Protein AF-A0A7S1S0Q1-F1 (afdb_monomer)

Radius of gyration: 27.81 Å; Cα contacts (8 Å, |Δi|>4): 129; chains: 1; bounding box: 89×29×77 Å

Foldseek 3Di:
DDDDDDDDPPPDDPPPDVVVVVVVVVVVVVVVVVVVVVVVVVVVVVVVVLVVCVVPVLVLLVLLLVLLVLLLVVLVVQCVVVVVVPDDVVSVVVSVVSNVLSVVSNLLSPDPVVCVVVVVVSVVCCVVCVLSVDLLSVLVSLLVSLVSLLVDADPDPVSNVVSPVSSVSSNVSSVVSVVSVVVCVVVVVPPPPPDD

pLDDT: mean 85.02, std 13.45, range [43.97, 97.56]

Nearest PDB structures (foldseek):
  3zx6-assembly1_A  TM=2.939E-01  e=2.271E+00  Archaeoglobus fulgidus DSM 4304
  5c22-assembly4_D  TM=2.415E-01  e=7.709E+00  Escherichia coli

Sequence (196 aa):
MANLQPQPQVMGSAGRDPVADMQRQMAGHVAQQGAQEAQARARYGIREVKLYIQENPVSLKVMCFITGLVLMVFSILGVFNIFNAAFRPKEYMTNVYNLVFGMIICICDGKESWSKSCCDVQAKLFTYAYALATQTGRALFYFYVGSMTLLVLPDNFLWDVIYACIGGVLCLLALCMLFLQWCAPRCGCQGQQVYR

Solvent-accessible surface area (backbone atoms only — not comparable to full-atom values): 10883 Å² total; per-residue (Å²): 140,83,85,83,77,82,77,84,79,76,81,75,72,90,66,81,57,68,65,62,58,52,52,52,54,51,52,52,52,52,53,51,52,52,51,52,52,50,51,54,52,49,54,51,52,53,50,51,54,49,49,57,43,69,76,33,63,62,57,55,34,50,51,49,22,50,51,14,48,51,43,25,53,53,19,52,51,50,54,58,50,42,79,76,48,77,90,53,69,69,60,51,53,50,27,52,52,44,29,53,52,15,49,50,39,31,54,74,40,46,58,71,77,54,33,71,73,52,79,44,49,50,58,53,48,33,69,80,37,52,53,58,65,36,72,64,37,39,23,53,48,35,31,49,53,9,52,50,37,55,68,64,62,56,95,47,68,72,56,25,54,52,38,41,51,54,12,48,50,35,30,50,53,15,50,51,50,49,49,54,62,65,47,34,72,79,66,72,66,70,86,74,80,88,82,125

Organism: Alexandrium catenella (NCBI:txid2925)

Mean predicted aligned error: 9.43 Å

Structure (mmCIF, N/CA/C/O backbone):
data_AF-A0A7S1S0Q1-F1
#
_entry.id   AF-A0A7S1S0Q1-F1
#
loop_
_atom_site.group_PDB
_atom_site.id
_atom_site.type_symbol
_atom_site.label_atom_id
_atom_site.label_alt_id
_atom_site.label_comp_id
_atom_site.label_asym_id
_atom_site.label_entity_id
_atom_site.label_seq_id
_atom_site.pdbx_PDB_ins_code
_atom_site.Cartn_x
_atom_site.Cartn_y
_atom_site.Cartn_z
_atom_site.occupancy
_atom_site.B_iso_or_equiv
_atom_site.auth_seq_id
_atom_site.auth_comp_id
_atom_site.auth_asym_id
_atom_site.auth_atom_id
_atom_site.pdbx_PDB_model_num
ATOM 1 N N . MET A 1 1 ? 62.873 13.470 45.930 1.00 46.09 1 MET A N 1
ATOM 2 C CA . MET A 1 1 ? 62.080 14.096 47.010 1.00 46.09 1 MET A CA 1
ATOM 3 C C . MET A 1 1 ? 60.666 14.277 46.481 1.00 46.09 1 MET A C 1
ATOM 5 O O . MET A 1 1 ? 60.406 15.229 45.763 1.00 46.09 1 MET A O 1
ATOM 9 N N . ALA A 1 2 ? 59.816 13.272 46.701 1.00 45.88 2 ALA A N 1
ATOM 10 C CA . ALA A 1 2 ? 58.450 13.206 46.188 1.00 45.88 2 ALA A CA 1
ATOM 11 C C . ALA A 1 2 ? 57.484 13.645 47.295 1.00 45.88 2 ALA A C 1
ATOM 13 O O . ALA A 1 2 ? 57.512 13.088 48.390 1.00 45.88 2 ALA A O 1
ATOM 14 N N . ASN A 1 3 ? 56.680 14.668 47.013 1.00 53.50 3 ASN A N 1
ATOM 15 C CA . ASN A 1 3 ? 55.697 15.227 47.932 1.00 53.50 3 ASN A CA 1
ATOM 16 C C . ASN A 1 3 ? 54.352 14.527 47.672 1.00 53.50 3 ASN A C 1
ATOM 18 O O . ASN A 1 3 ? 53.631 14.873 46.738 1.00 53.50 3 ASN A O 1
ATOM 22 N N . LEU A 1 4 ? 54.074 13.466 48.433 1.00 54.59 4 LEU A N 1
ATOM 23 C CA . LEU A 1 4 ? 52.806 12.734 48.415 1.00 54.59 4 LEU A CA 1
ATOM 24 C C . LEU A 1 4 ? 51.754 13.557 49.168 1.00 54.59 4 LEU A C 1
ATOM 26 O O . LEU A 1 4 ? 51.687 13.515 50.395 1.00 54.59 4 LEU A O 1
ATOM 30 N N . GLN A 1 5 ? 50.939 14.317 48.435 1.00 64.0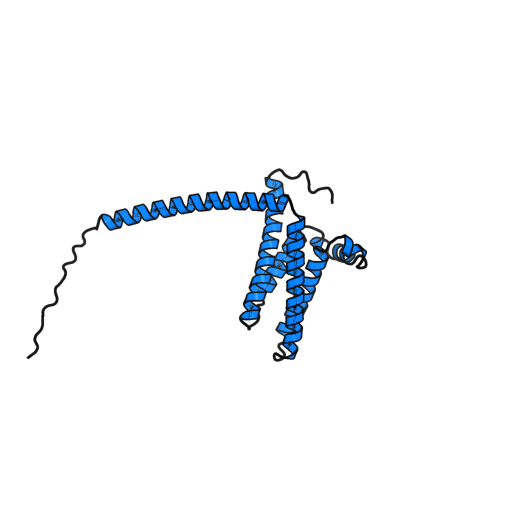6 5 GLN A N 1
ATOM 31 C CA . GLN A 1 5 ? 49.732 14.923 48.995 1.00 64.06 5 GLN A CA 1
ATOM 32 C C . GLN A 1 5 ? 48.685 13.830 49.283 1.00 64.06 5 GLN A C 1
ATOM 34 O O . GLN A 1 5 ? 48.392 13.024 48.396 1.00 64.06 5 GLN A O 1
ATOM 39 N N . PRO A 1 6 ? 48.092 13.794 50.488 1.00 60.28 6 PRO A N 1
ATOM 40 C CA . PRO A 1 6 ? 47.015 12.866 50.798 1.00 60.28 6 PRO A CA 1
ATOM 41 C C . PRO A 1 6 ? 45.735 13.275 50.060 1.00 60.28 6 PRO A C 1
ATOM 43 O O . PRO A 1 6 ? 45.308 14.429 50.118 1.00 60.28 6 PRO A O 1
ATOM 46 N N . GLN A 1 7 ? 45.115 12.321 49.362 1.00 56.47 7 GLN A N 1
ATOM 47 C CA . GLN A 1 7 ? 43.787 12.516 48.787 1.00 56.47 7 GLN A CA 1
ATOM 48 C C . GLN A 1 7 ? 42.733 12.598 49.903 1.00 56.47 7 GLN A C 1
ATOM 50 O O . GLN A 1 7 ? 42.785 11.800 50.844 1.00 56.47 7 GLN A O 1
ATOM 55 N N . PRO A 1 8 ? 41.751 13.509 49.803 1.00 58.31 8 PRO A N 1
ATOM 56 C CA . PRO A 1 8 ? 40.614 13.521 50.707 1.00 58.31 8 PRO A CA 1
ATOM 57 C C . PRO A 1 8 ? 39.762 12.274 50.448 1.00 58.31 8 PRO A C 1
ATOM 59 O O . PRO A 1 8 ? 39.054 12.175 49.447 1.00 58.31 8 PRO A O 1
ATOM 62 N N . GLN A 1 9 ? 39.832 11.307 51.363 1.00 53.78 9 GLN A N 1
ATOM 63 C CA . GLN A 1 9 ? 38.837 10.248 51.459 1.00 53.78 9 GLN A CA 1
ATOM 64 C C . GLN A 1 9 ? 37.516 10.885 51.881 1.00 53.78 9 GLN A C 1
ATOM 66 O O . GLN A 1 9 ? 37.285 11.174 53.055 1.00 53.78 9 GLN A O 1
ATOM 71 N N . VAL A 1 10 ? 36.644 11.118 50.905 1.00 58.72 10 VAL A N 1
ATOM 72 C CA . VAL A 1 10 ? 35.245 11.430 51.174 1.00 58.72 10 VAL A CA 1
ATOM 73 C C . VAL A 1 10 ? 34.622 10.135 51.685 1.00 58.72 10 VAL A C 1
ATOM 75 O O . VAL A 1 10 ? 34.335 9.217 50.919 1.00 58.72 10 VAL A O 1
ATOM 78 N N . MET A 1 11 ? 34.504 10.027 53.006 1.00 54.97 11 MET A N 1
ATOM 79 C CA . MET A 1 11 ? 33.806 8.942 53.682 1.00 54.97 11 MET A CA 1
ATOM 80 C C . MET A 1 11 ? 32.320 9.066 53.325 1.00 54.97 11 MET A C 1
ATOM 82 O O . MET A 1 11 ? 31.560 9.781 53.973 1.00 54.97 11 MET A O 1
ATOM 86 N N . GLY A 1 12 ? 31.945 8.444 52.204 1.00 56.66 12 GLY A N 1
ATOM 87 C CA . GLY A 1 12 ? 30.588 8.394 51.682 1.00 56.66 12 GLY A CA 1
ATOM 88 C C . GLY A 1 12 ? 29.701 7.642 52.656 1.00 56.66 12 GLY A C 1
ATOM 89 O O . GLY A 1 12 ? 29.636 6.415 52.637 1.00 56.66 12 GLY A O 1
ATOM 90 N N . SER A 1 13 ? 29.044 8.397 53.532 1.00 56.16 13 SER A N 1
ATOM 91 C CA . SER A 1 13 ? 27.907 7.924 54.302 1.00 56.16 13 SER A CA 1
ATOM 92 C C . SER A 1 13 ? 26.928 7.281 53.324 1.00 56.16 13 SER A C 1
ATOM 94 O O . SER A 1 13 ? 26.425 7.951 52.423 1.00 56.16 13 SER A O 1
ATOM 96 N N . ALA A 1 14 ? 26.661 5.984 53.486 1.00 61.16 14 ALA A N 1
ATOM 97 C CA . ALA A 1 14 ? 25.551 5.281 52.848 1.00 61.16 14 ALA A CA 1
ATOM 98 C C . ALA A 1 14 ? 24.216 5.762 53.458 1.00 61.16 14 ALA A C 1
ATOM 100 O O . ALA A 1 14 ? 23.403 4.979 53.950 1.00 61.16 14 ALA A O 1
ATOM 101 N N . GLY A 1 15 ? 24.036 7.084 53.493 1.00 63.38 15 GLY A N 1
ATOM 102 C CA . GLY A 1 15 ? 22.827 7.771 53.881 1.00 63.38 15 GLY A CA 1
ATOM 103 C C . GLY A 1 15 ? 21.837 7.613 52.747 1.00 63.38 15 GLY A C 1
ATOM 104 O O . GLY A 1 15 ? 22.056 8.070 51.631 1.00 63.38 15 GLY A O 1
ATOM 105 N N . ARG A 1 16 ? 20.762 6.894 53.032 1.00 65.31 16 ARG A N 1
ATOM 106 C CA . ARG A 1 16 ? 19.605 6.757 52.160 1.00 65.31 16 ARG A CA 1
ATOM 107 C C . ARG A 1 16 ? 19.035 8.160 51.936 1.00 65.31 16 ARG A C 1
ATOM 109 O O . ARG A 1 16 ? 18.376 8.683 52.828 1.00 65.31 16 ARG A O 1
ATOM 116 N N . ASP A 1 17 ? 19.346 8.787 50.804 1.00 78.19 17 ASP A N 1
ATOM 117 C CA . ASP A 1 17 ? 18.859 10.129 50.494 1.00 78.19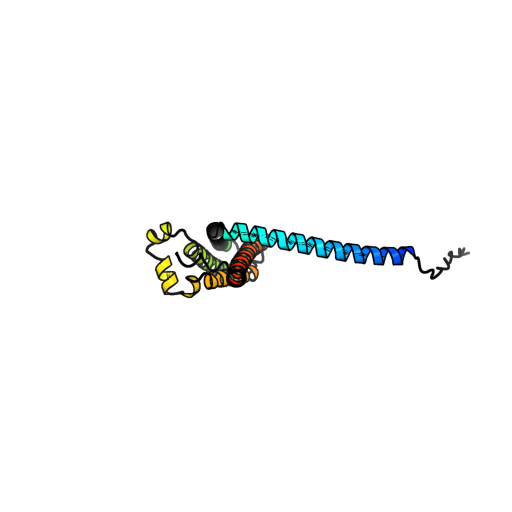 17 ASP A CA 1
ATOM 118 C C . ASP A 1 17 ? 17.334 10.080 50.298 1.00 78.19 17 ASP A C 1
ATOM 120 O O . ASP A 1 17 ? 16.861 9.538 49.293 1.00 78.19 17 ASP A O 1
ATOM 124 N N . PRO A 1 18 ? 16.529 10.655 51.212 1.00 81.31 18 PRO A N 1
ATOM 125 C CA . PRO A 1 18 ? 15.066 10.589 51.136 1.00 81.31 18 PRO A CA 1
ATOM 126 C C . PRO A 1 18 ? 14.515 11.284 49.880 1.00 81.31 18 PRO A C 1
ATOM 128 O O . PRO A 1 18 ? 13.411 10.991 49.421 1.00 81.31 18 PRO A O 1
ATOM 131 N N . VAL A 1 19 ? 15.310 12.177 49.286 1.00 83.69 19 VAL A N 1
ATOM 132 C CA . VAL A 1 19 ? 14.996 12.874 48.036 1.00 83.69 19 VAL A CA 1
ATOM 133 C C . VAL A 1 19 ? 15.006 11.912 46.842 1.00 83.69 19 VAL A C 1
ATOM 135 O O . VAL A 1 19 ? 14.132 12.000 45.981 1.00 83.69 19 VAL A O 1
ATOM 138 N N . ALA A 1 20 ? 15.932 10.948 46.809 1.00 84.94 20 ALA A N 1
ATOM 139 C CA . ALA A 1 20 ? 16.025 9.978 45.719 1.00 84.94 20 ALA A CA 1
ATOM 140 C C . ALA A 1 20 ? 14.830 9.006 45.709 1.00 84.94 20 ALA A C 1
ATOM 142 O O . ALA A 1 20 ? 14.308 8.668 44.642 1.00 84.94 20 ALA A O 1
ATOM 143 N N . ASP A 1 21 ? 14.355 8.600 46.890 1.00 86.00 21 ASP A N 1
ATOM 144 C CA . ASP A 1 21 ? 13.178 7.733 47.026 1.00 86.00 21 ASP A CA 1
ATOM 145 C C .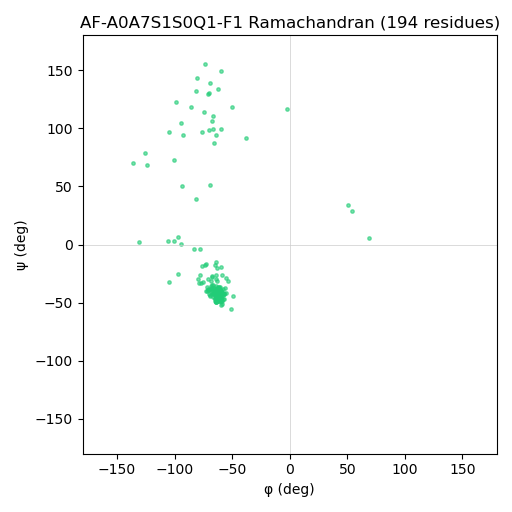 ASP A 1 21 ? 11.879 8.473 46.649 1.00 86.00 21 ASP A C 1
ATOM 147 O O . ASP A 1 21 ? 11.035 7.920 45.935 1.00 86.00 21 ASP A O 1
ATOM 151 N N . MET A 1 22 ? 11.745 9.752 47.024 1.00 87.06 22 MET A N 1
ATOM 152 C CA . MET A 1 22 ? 10.602 10.587 46.627 1.00 87.06 22 MET A CA 1
ATOM 153 C C . MET A 1 22 ? 10.553 10.822 45.107 1.00 87.06 22 MET A C 1
ATOM 155 O O . MET A 1 22 ? 9.486 10.726 44.495 1.00 87.06 22 MET A O 1
ATOM 159 N N . GLN A 1 23 ? 11.704 11.058 44.470 1.00 90.38 23 GLN A N 1
ATOM 160 C CA . GLN A 1 23 ? 11.784 11.263 43.021 1.00 90.38 23 GLN A CA 1
ATOM 161 C C . GLN A 1 23 ? 11.366 10.008 42.235 1.00 90.38 23 GLN A C 1
ATOM 163 O O . GLN A 1 23 ? 10.693 10.117 41.207 1.00 90.38 23 GLN A O 1
ATOM 168 N N . ARG A 1 24 ? 11.687 8.807 42.738 1.00 86.00 24 ARG A N 1
ATOM 169 C CA . ARG A 1 24 ? 11.247 7.537 42.132 1.00 86.00 24 ARG A CA 1
ATOM 170 C C . ARG A 1 24 ? 9.735 7.332 42.216 1.00 86.00 24 ARG A C 1
ATOM 172 O O . ARG A 1 24 ? 9.134 6.900 41.233 1.00 86.00 24 ARG A O 1
ATOM 179 N N . GLN A 1 25 ? 9.111 7.662 43.347 1.00 89.38 25 GLN A N 1
ATOM 180 C CA . GLN A 1 25 ? 7.654 7.550 43.492 1.00 89.38 25 GLN A CA 1
ATOM 181 C C . GLN A 1 25 ? 6.914 8.546 42.592 1.00 89.38 25 GLN A C 1
ATOM 183 O O . GLN A 1 25 ? 5.950 8.178 41.919 1.00 89.38 25 GLN A O 1
ATOM 188 N N . MET A 1 26 ? 7.409 9.783 42.510 1.00 88.62 26 MET A N 1
ATOM 189 C CA . MET A 1 26 ? 6.818 10.802 41.644 1.00 88.62 26 MET A CA 1
ATOM 190 C C . MET A 1 26 ? 6.951 10.429 40.158 1.00 88.62 26 MET A C 1
ATOM 192 O O . MET A 1 26 ? 5.975 10.535 39.416 1.00 88.62 26 MET A O 1
ATOM 196 N N . ALA A 1 27 ? 8.102 9.894 39.732 1.00 89.38 27 ALA A N 1
ATOM 197 C CA . ALA A 1 27 ? 8.291 9.401 38.366 1.00 89.38 27 ALA A CA 1
ATOM 198 C C . ALA A 1 27 ? 7.305 8.272 38.003 1.00 89.38 27 ALA A C 1
ATOM 200 O O . ALA A 1 27 ? 6.762 8.260 36.898 1.00 89.38 27 ALA A O 1
ATOM 201 N N . GLY A 1 28 ? 7.021 7.359 38.940 1.00 91.88 28 GLY A N 1
ATOM 202 C CA . GLY A 1 28 ? 6.042 6.286 38.743 1.00 91.88 28 GLY A CA 1
ATOM 203 C C . GLY A 1 28 ? 4.616 6.800 38.515 1.00 91.88 28 GLY A C 1
ATOM 204 O O . GLY A 1 28 ? 3.932 6.342 37.598 1.00 91.88 28 GLY A O 1
ATOM 205 N N . HIS A 1 29 ? 4.173 7.786 39.299 1.00 88.62 29 HIS A N 1
ATOM 206 C CA . HIS A 1 29 ? 2.834 8.365 39.145 1.00 88.62 29 HIS A CA 1
ATOM 207 C C . HIS A 1 29 ? 2.683 9.208 37.880 1.00 88.62 29 HIS A C 1
ATOM 209 O O . HIS A 1 29 ? 1.655 9.106 37.210 1.00 88.62 29 HIS A O 1
ATOM 215 N N . VAL A 1 30 ? 3.712 9.969 37.500 1.00 90.81 30 VAL A N 1
ATOM 216 C CA . VAL A 1 30 ? 3.701 10.735 36.245 1.00 90.81 30 VAL A CA 1
ATOM 217 C C . VAL A 1 30 ? 3.654 9.795 35.037 1.00 90.81 30 VAL A C 1
ATOM 219 O O . VAL A 1 30 ? 2.876 10.029 34.113 1.00 90.81 30 VAL A O 1
ATOM 222 N N . ALA A 1 31 ? 4.406 8.689 35.058 1.00 91.31 31 ALA A N 1
ATOM 223 C CA . ALA A 1 31 ? 4.362 7.693 33.988 1.00 91.31 31 ALA A CA 1
ATOM 224 C C . ALA A 1 31 ? 2.970 7.046 33.851 1.00 91.31 31 ALA A C 1
ATOM 226 O O . ALA A 1 31 ? 2.474 6.874 32.736 1.00 91.31 31 ALA A O 1
ATOM 227 N N . GLN A 1 32 ? 2.306 6.726 34.968 1.00 93.25 32 GLN A N 1
ATOM 228 C CA . GLN A 1 32 ? 0.953 6.158 34.949 1.00 93.25 32 GLN A CA 1
ATOM 229 C C . GLN A 1 32 ? -0.108 7.161 34.479 1.00 93.25 32 GLN A C 1
ATOM 231 O O . GLN A 1 32 ? -0.957 6.799 33.663 1.00 93.25 32 GLN A O 1
ATOM 236 N N . GLN A 1 33 ? -0.055 8.413 34.945 1.00 93.31 33 GLN A N 1
ATOM 237 C CA . GLN A 1 33 ? -0.975 9.461 34.488 1.00 93.31 33 GLN A CA 1
ATOM 238 C C . GLN A 1 33 ? -0.792 9.749 32.995 1.00 93.31 33 GLN A C 1
ATOM 240 O O . GLN A 1 33 ? -1.776 9.773 32.254 1.00 93.31 33 GLN A O 1
ATOM 245 N N . GLY A 1 34 ? 0.457 9.854 32.529 1.00 92.31 34 GLY A N 1
ATOM 246 C CA . GLY A 1 34 ? 0.764 10.028 31.110 1.00 92.31 34 GLY A CA 1
ATOM 247 C C . GLY A 1 34 ? 0.244 8.874 30.248 1.00 92.31 34 GLY A C 1
ATOM 248 O O . GLY A 1 34 ? -0.323 9.106 29.181 1.00 92.31 34 GLY A O 1
ATOM 249 N N . ALA A 1 35 ? 0.353 7.628 30.724 1.00 92.94 35 ALA A N 1
ATOM 250 C CA . ALA A 1 35 ? -0.180 6.464 30.018 1.00 92.94 35 ALA A CA 1
ATOM 251 C C . ALA A 1 35 ? -1.717 6.481 29.917 1.00 92.94 35 ALA A C 1
ATOM 253 O O . ALA A 1 35 ? -2.265 6.166 28.859 1.00 92.94 35 ALA A O 1
ATOM 254 N N . GLN A 1 36 ? -2.426 6.865 30.985 1.00 93.94 36 GLN A N 1
ATOM 255 C CA . GLN A 1 36 ? -3.891 6.957 30.971 1.00 93.94 36 GLN A CA 1
ATOM 256 C C . GLN A 1 36 ? -4.384 8.075 30.046 1.00 93.94 36 GLN A C 1
ATOM 258 O O . GLN A 1 36 ? -5.320 7.869 29.270 1.00 93.94 36 GLN A O 1
ATOM 263 N N . GLU A 1 37 ? -3.727 9.234 30.072 1.00 93.19 37 GLU A N 1
ATOM 264 C CA . GLU A 1 37 ? -4.071 10.347 29.189 1.00 93.19 37 GLU A CA 1
ATOM 265 C C . GLU A 1 37 ? -3.795 10.002 27.717 1.00 93.19 37 GLU A C 1
ATOM 267 O O . GLU A 1 37 ? -4.642 10.243 26.852 1.00 93.19 37 GLU A O 1
ATOM 272 N N . ALA A 1 38 ? -2.663 9.351 27.429 1.00 90.69 38 ALA A N 1
ATOM 273 C CA . ALA A 1 38 ? -2.344 8.859 26.092 1.00 90.69 38 ALA A CA 1
ATOM 274 C C . ALA A 1 38 ? -3.396 7.859 25.585 1.00 90.69 38 ALA A C 1
ATOM 276 O O . ALA A 1 38 ? -3.832 7.955 24.438 1.00 90.69 38 ALA A O 1
ATOM 277 N N . GLN A 1 39 ? -3.868 6.940 26.437 1.00 92.81 39 GLN A N 1
ATOM 278 C CA . GLN A 1 39 ? -4.944 6.012 26.077 1.00 92.81 39 GLN A CA 1
ATOM 279 C C . GLN A 1 39 ? -6.269 6.731 25.792 1.00 92.81 39 GLN A C 1
ATOM 281 O O . GLN A 1 39 ? -6.955 6.383 24.828 1.00 92.81 39 GLN A O 1
ATOM 286 N N . ALA A 1 40 ? -6.640 7.729 26.599 1.00 90.19 40 ALA A N 1
ATOM 287 C CA . ALA A 1 40 ? -7.864 8.499 26.391 1.00 90.19 40 ALA A CA 1
ATOM 288 C C . ALA A 1 40 ? -7.826 9.269 25.059 1.00 90.19 40 ALA A C 1
ATOM 290 O O . ALA A 1 40 ? -8.770 9.184 24.267 1.00 90.19 40 ALA A O 1
ATOM 291 N N . ARG A 1 41 ? -6.704 9.938 24.764 1.00 89.44 41 ARG A N 1
ATOM 292 C CA . ARG A 1 41 ? -6.494 10.648 23.493 1.00 89.44 41 ARG A CA 1
ATOM 293 C C . ARG A 1 41 ? -6.459 9.695 22.299 1.00 89.44 41 ARG A C 1
ATOM 295 O O . ARG A 1 41 ? -7.087 9.977 21.282 1.00 89.44 41 ARG A O 1
ATOM 302 N N . ALA A 1 42 ? -5.812 8.535 22.432 1.00 85.62 42 ALA A N 1
ATOM 303 C CA . ALA A 1 42 ? -5.784 7.517 21.383 1.00 85.62 42 ALA A CA 1
ATOM 304 C C . ALA A 1 42 ? -7.193 7.004 21.047 1.00 85.62 42 ALA A C 1
ATOM 306 O O . ALA A 1 42 ? -7.543 6.880 19.875 1.00 85.62 42 ALA A O 1
ATOM 307 N N . ARG A 1 43 ? -8.042 6.763 22.057 1.00 85.75 43 ARG A N 1
ATOM 308 C CA . ARG A 1 43 ? -9.440 6.350 21.836 1.00 85.75 43 ARG A CA 1
ATOM 309 C C . ARG A 1 43 ? -10.254 7.419 21.113 1.00 85.75 43 ARG A C 1
ATOM 311 O O . ARG A 1 43 ? -11.050 7.072 20.242 1.00 85.75 43 ARG A O 1
ATOM 318 N N . TYR A 1 44 ? -10.056 8.691 21.460 1.00 83.81 44 TYR A N 1
ATOM 319 C CA . TYR A 1 44 ? -10.727 9.800 20.784 1.00 83.81 44 TYR A CA 1
ATOM 320 C C . TYR A 1 44 ? -10.303 9.891 19.312 1.00 83.81 44 TYR A C 1
ATOM 322 O O . TYR A 1 44 ? -11.161 9.861 18.432 1.00 83.81 44 TYR A O 1
ATOM 330 N N . GLY A 1 45 ? -8.993 9.864 19.039 1.00 81.56 45 GLY A N 1
ATOM 331 C CA . GLY A 1 45 ? -8.461 9.887 17.674 1.00 81.56 45 GLY A CA 1
ATOM 332 C C . GLY A 1 45 ? -8.937 8.705 16.825 1.00 81.56 45 GLY A C 1
ATOM 333 O O . GLY A 1 45 ? -9.377 8.895 15.695 1.00 81.56 45 GLY A O 1
ATOM 334 N N . ILE A 1 46 ? -8.956 7.484 17.377 1.00 79.50 46 ILE A N 1
ATOM 335 C CA . ILE A 1 46 ? -9.489 6.304 16.669 1.00 79.50 46 ILE A CA 1
ATOM 336 C C . ILE A 1 46 ? -10.979 6.482 16.339 1.00 79.50 46 ILE A C 1
ATOM 338 O O . ILE A 1 46 ? -11.428 6.049 15.276 1.00 79.50 46 ILE A O 1
ATOM 342 N N . ARG A 1 47 ? -11.763 7.121 17.219 1.00 77.94 47 ARG A N 1
ATOM 343 C CA . ARG A 1 47 ? -13.193 7.365 16.981 1.00 77.94 47 ARG A CA 1
ATOM 344 C C . ARG A 1 47 ? -13.417 8.397 15.878 1.00 77.94 47 ARG A C 1
ATOM 346 O O . ARG A 1 47 ? -14.274 8.171 15.032 1.00 77.94 47 ARG A O 1
ATOM 353 N N . GLU A 1 48 ? -12.648 9.477 15.864 1.00 80.31 48 GLU A N 1
ATOM 354 C CA . GLU A 1 48 ? -12.726 10.519 14.835 1.00 80.31 48 GLU A CA 1
ATOM 355 C C . GLU A 1 48 ? -12.293 9.994 13.463 1.00 80.31 48 GLU A C 1
ATOM 357 O O . GLU A 1 48 ? -13.023 10.146 12.487 1.00 80.31 48 GLU A O 1
ATOM 362 N N . VAL A 1 49 ? -11.178 9.256 13.403 1.00 74.44 49 VAL A N 1
ATOM 363 C CA . VAL A 1 49 ? -10.729 8.573 12.180 1.00 74.44 49 VAL A CA 1
ATOM 364 C C . VAL A 1 49 ? -11.796 7.597 11.686 1.00 74.44 49 VAL A C 1
ATOM 366 O O . VAL A 1 49 ? -12.092 7.551 10.493 1.00 74.44 49 VAL A O 1
ATOM 369 N N . LYS A 1 50 ? -12.430 6.844 12.593 1.00 73.62 50 LYS A N 1
ATOM 370 C CA . LYS A 1 50 ? -13.528 5.945 12.230 1.00 73.62 50 LYS A CA 1
ATOM 371 C C . LYS A 1 50 ? -14.715 6.705 11.635 1.00 73.62 50 LYS A C 1
ATOM 373 O O . LYS A 1 50 ? -15.256 6.240 10.637 1.00 73.62 50 LYS A O 1
ATOM 378 N N . LEU A 1 51 ? -15.113 7.833 12.227 1.00 74.44 51 LEU A N 1
ATOM 379 C CA . LEU A 1 51 ? -16.215 8.659 11.725 1.00 74.44 51 LEU A CA 1
ATOM 380 C C . LEU A 1 51 ? -15.884 9.238 10.346 1.00 74.44 51 LEU A C 1
ATOM 382 O O . LEU A 1 51 ? -16.640 9.016 9.408 1.00 74.44 51 LEU A O 1
ATOM 386 N N . TYR A 1 52 ? -14.709 9.850 10.191 1.00 73.62 52 TYR A N 1
ATOM 387 C CA . TYR A 1 52 ? -14.260 10.426 8.923 1.00 73.62 52 TYR A CA 1
ATOM 388 C C . TYR A 1 52 ? -14.235 9.394 7.787 1.00 73.62 52 TYR A C 1
ATOM 390 O O . TYR A 1 52 ? -14.676 9.657 6.665 1.00 73.62 52 TYR A O 1
ATOM 398 N N . ILE A 1 53 ? -13.752 8.184 8.084 1.00 69.69 53 ILE A N 1
ATOM 399 C CA . ILE A 1 53 ? -13.704 7.104 7.102 1.00 69.69 53 ILE A CA 1
ATOM 400 C C . ILE A 1 53 ? -15.098 6.534 6.807 1.00 69.69 53 ILE A C 1
ATOM 402 O O . ILE A 1 53 ? -15.393 6.230 5.650 1.00 69.69 53 ILE A O 1
ATOM 406 N N . GLN A 1 54 ? -15.953 6.368 7.821 1.00 72.44 54 GLN A N 1
ATOM 407 C CA . GLN A 1 54 ? -17.326 5.902 7.611 1.00 72.44 54 GLN A CA 1
ATOM 408 C C . GLN A 1 54 ? -18.132 6.882 6.759 1.00 72.44 54 GLN A C 1
ATOM 410 O O . GLN A 1 54 ? -18.902 6.443 5.908 1.00 72.44 54 GLN A O 1
ATOM 415 N N . GLU A 1 55 ? -17.921 8.183 6.946 1.00 76.75 55 GLU A N 1
ATOM 416 C CA . GLU A 1 55 ? -18.569 9.220 6.145 1.00 76.75 55 GLU A CA 1
ATOM 417 C C . GLU A 1 55 ? -18.079 9.214 4.692 1.00 76.75 55 GLU A C 1
ATOM 419 O O . GLU A 1 55 ? -18.855 9.506 3.784 1.00 76.75 55 GLU A O 1
ATOM 424 N N . ASN A 1 56 ? -16.819 8.833 4.442 1.00 77.50 56 ASN A N 1
ATOM 425 C CA . ASN A 1 56 ? -16.217 8.913 3.113 1.00 77.50 56 ASN A CA 1
ATOM 426 C C . ASN A 1 56 ? -15.403 7.658 2.738 1.00 77.50 56 ASN A C 1
ATOM 428 O O . ASN A 1 56 ? -14.184 7.740 2.550 1.00 77.50 56 ASN A O 1
ATOM 432 N N . PRO A 1 57 ? -16.049 6.497 2.489 1.00 78.69 57 PRO A N 1
ATOM 433 C CA . PRO A 1 57 ? -15.364 5.319 1.940 1.00 78.69 57 PRO A CA 1
ATOM 434 C C . PRO A 1 57 ? -14.734 5.600 0.564 1.00 78.69 57 PRO A C 1
ATOM 436 O O . PRO A 1 57 ? -13.826 4.896 0.124 1.00 78.69 57 PRO A O 1
ATOM 439 N N . VAL A 1 58 ? -15.203 6.654 -0.111 1.00 84.38 58 VAL A N 1
ATOM 440 C CA . VAL A 1 58 ? -14.628 7.182 -1.351 1.00 84.38 58 VAL A CA 1
ATOM 441 C C . VAL A 1 58 ? -13.208 7.708 -1.127 1.00 84.38 58 VAL A C 1
ATOM 443 O O . VAL A 1 58 ? -12.344 7.444 -1.958 1.00 84.38 58 VAL A O 1
ATOM 446 N N . SER A 1 59 ? -12.928 8.373 -0.001 1.00 88.69 59 SER A N 1
ATOM 447 C CA . SER A 1 59 ? -11.606 8.947 0.277 1.00 88.69 59 SER A CA 1
ATOM 448 C C . SER A 1 59 ? -10.522 7.876 0.374 1.00 88.69 59 SER A C 1
ATOM 450 O O . SER A 1 59 ? -9.441 8.060 -0.178 1.00 88.69 59 SER A O 1
ATOM 452 N N . LEU A 1 60 ? -10.812 6.725 0.996 1.00 89.88 60 LEU A N 1
ATOM 453 C CA . LEU A 1 60 ? -9.856 5.613 1.057 1.00 89.88 60 LEU A CA 1
ATOM 454 C C . LEU A 1 60 ? -9.542 5.040 -0.326 1.00 89.88 60 LEU A C 1
ATOM 456 O O . LEU A 1 60 ? -8.377 4.799 -0.626 1.00 89.88 60 LEU A O 1
ATOM 460 N N . LYS A 1 61 ? -10.561 4.862 -1.178 1.00 91.38 61 LYS A N 1
ATOM 461 C CA . LYS A 1 61 ? -10.357 4.394 -2.557 1.00 91.38 61 LYS A CA 1
ATOM 462 C C . LYS A 1 61 ? -9.494 5.373 -3.349 1.00 91.38 61 LYS A C 1
ATOM 464 O O . LYS A 1 61 ? -8.574 4.954 -4.038 1.00 91.38 61 LYS A O 1
ATOM 469 N N . VAL A 1 62 ? -9.746 6.676 -3.210 1.00 92.44 62 VAL A N 1
ATOM 470 C CA . VAL A 1 62 ? -8.945 7.715 -3.874 1.00 92.44 62 VAL A CA 1
ATOM 471 C C . VAL A 1 62 ? -7.499 7.699 -3.376 1.00 92.44 62 VAL A C 1
ATOM 473 O O . VAL A 1 62 ? -6.587 7.768 -4.194 1.00 92.44 62 VAL A O 1
ATOM 476 N N . MET A 1 63 ? -7.270 7.546 -2.069 1.00 94.19 63 MET A N 1
ATOM 477 C CA . MET A 1 63 ? -5.915 7.431 -1.518 1.00 94.19 63 MET A CA 1
ATOM 478 C C . MET A 1 63 ? -5.189 6.196 -2.057 1.00 94.19 63 MET A C 1
ATOM 480 O O . MET A 1 63 ? -4.083 6.333 -2.567 1.00 94.19 63 MET A O 1
ATOM 484 N N . CYS A 1 64 ? -5.819 5.016 -2.035 1.00 94.00 64 CYS A N 1
ATOM 485 C CA . CYS A 1 64 ? -5.239 3.797 -2.607 1.00 94.00 64 CYS A CA 1
ATOM 486 C C . CYS A 1 64 ? -4.960 3.934 -4.109 1.00 94.00 64 CYS A C 1
ATOM 488 O O . CYS A 1 64 ? -3.890 3.536 -4.566 1.00 94.00 64 CYS A O 1
ATOM 490 N N . PHE A 1 65 ? -5.866 4.560 -4.862 1.00 95.12 65 PHE A N 1
ATOM 491 C CA . PHE A 1 65 ? -5.668 4.854 -6.279 1.00 95.12 65 PHE A CA 1
ATOM 492 C C . PHE A 1 65 ? -4.448 5.757 -6.511 1.00 95.12 65 PHE A C 1
ATOM 494 O O . PHE A 1 65 ? -3.613 5.445 -7.358 1.00 95.12 65 PHE A O 1
ATOM 501 N N . ILE A 1 66 ? -4.313 6.845 -5.742 1.00 96.38 66 ILE A N 1
ATOM 502 C CA . ILE A 1 66 ? -3.162 7.756 -5.826 1.00 96.38 66 ILE A CA 1
ATOM 503 C C . ILE A 1 66 ? -1.877 7.018 -5.448 1.00 96.38 66 ILE A C 1
ATOM 505 O O . ILE A 1 66 ? -0.883 7.137 -6.158 1.00 96.38 66 ILE A O 1
ATOM 509 N N . THR A 1 67 ? -1.878 6.224 -4.377 1.00 96.25 67 THR A N 1
ATOM 510 C CA . THR A 1 67 ? -0.699 5.450 -3.973 1.00 96.25 67 THR A CA 1
ATOM 511 C C . THR A 1 67 ? -0.306 4.419 -5.035 1.00 96.25 67 THR A C 1
ATOM 513 O O . THR A 1 67 ? 0.877 4.297 -5.342 1.00 96.25 67 THR A O 1
ATOM 516 N N . GLY A 1 68 ? -1.272 3.734 -5.655 1.00 95.94 68 GLY A N 1
ATOM 517 C CA . GLY A 1 68 ? -1.030 2.832 -6.785 1.00 95.94 68 GLY A CA 1
ATOM 518 C C . GLY A 1 68 ? -0.461 3.554 -8.011 1.00 95.94 68 GLY A C 1
ATOM 519 O O . GLY A 1 68 ? 0.477 3.059 -8.636 1.00 95.94 68 GLY A O 1
ATOM 520 N N . LEU A 1 69 ? -0.958 4.759 -8.311 1.00 96.50 69 LEU A N 1
ATOM 521 C CA . LEU A 1 69 ? -0.457 5.598 -9.404 1.00 96.50 69 LEU A CA 1
ATOM 522 C C . LEU A 1 69 ? 0.988 6.037 -9.142 1.00 96.50 69 LEU A C 1
ATOM 524 O O . LEU A 1 69 ? 1.841 5.936 -10.019 1.00 96.50 69 LEU A O 1
ATOM 528 N N . VAL A 1 70 ? 1.273 6.491 -7.922 1.00 96.69 70 VAL A N 1
ATOM 529 C CA . VAL A 1 70 ? 2.616 6.884 -7.487 1.00 96.69 70 VAL A CA 1
ATOM 530 C C . VAL A 1 70 ? 3.576 5.695 -7.577 1.00 96.69 70 VAL A C 1
ATOM 532 O O . VAL A 1 70 ? 4.649 5.831 -8.165 1.00 96.69 70 VAL A O 1
ATOM 535 N N . LEU A 1 71 ? 3.171 4.515 -7.092 1.00 95.94 71 LEU A N 1
ATOM 536 C CA . LEU A 1 71 ? 3.948 3.278 -7.222 1.00 95.94 71 LEU A CA 1
ATOM 537 C C . LEU A 1 71 ? 4.252 2.956 -8.693 1.00 95.94 71 LEU A C 1
ATOM 539 O O . LEU A 1 71 ? 5.384 2.603 -9.023 1.00 95.94 71 LEU A O 1
ATOM 543 N N . MET A 1 72 ? 3.273 3.123 -9.585 1.00 96.31 72 MET A N 1
ATOM 544 C CA . MET A 1 72 ? 3.437 2.902 -11.023 1.00 96.31 72 MET A CA 1
ATOM 545 C C . MET A 1 72 ? 4.453 3.873 -11.636 1.00 96.31 72 MET A C 1
ATOM 547 O O . MET A 1 72 ? 5.379 3.436 -12.314 1.00 96.31 72 MET A O 1
ATOM 551 N N . VAL A 1 73 ? 4.329 5.175 -11.358 1.00 95.94 73 VAL A N 1
ATOM 552 C CA . VAL A 1 73 ? 5.248 6.211 -11.864 1.00 95.94 73 VAL A CA 1
ATOM 553 C C . VAL A 1 73 ? 6.679 5.947 -11.393 1.00 95.94 73 VAL A C 1
ATOM 555 O O . VAL A 1 73 ? 7.601 5.952 -12.209 1.00 95.94 73 VAL A O 1
ATOM 558 N N . PHE A 1 74 ? 6.878 5.650 -10.107 1.00 93.88 74 PHE A N 1
ATOM 559 C CA . PHE A 1 74 ? 8.207 5.329 -9.582 1.00 93.88 74 PHE A CA 1
ATOM 560 C C . PHE A 1 74 ? 8.767 4.022 -10.144 1.00 93.88 74 PHE A C 1
ATOM 562 O O . PHE A 1 74 ? 9.962 3.954 -10.419 1.00 93.88 74 PHE A O 1
ATOM 569 N N . SER A 1 75 ? 7.920 3.024 -10.401 1.00 92.75 75 SER A N 1
ATOM 570 C CA . SER A 1 75 ? 8.342 1.783 -11.059 1.00 92.75 75 SER A CA 1
ATOM 571 C C . SER A 1 75 ? 8.806 2.037 -12.497 1.00 92.75 75 SER A C 1
ATOM 573 O O . SER A 1 75 ? 9.828 1.496 -12.911 1.00 92.75 75 SER A O 1
ATOM 575 N N . ILE A 1 76 ? 8.118 2.911 -13.246 1.00 93.44 76 ILE A N 1
ATOM 576 C CA . ILE A 1 76 ? 8.530 3.333 -14.598 1.00 93.44 76 ILE A CA 1
ATOM 577 C C . ILE A 1 76 ? 9.882 4.054 -14.549 1.00 93.44 76 ILE A C 1
ATOM 579 O O . ILE A 1 76 ? 10.785 3.727 -15.319 1.00 93.44 76 ILE A O 1
ATOM 583 N N . LEU A 1 77 ? 10.047 5.003 -13.622 1.00 92.38 77 LEU A N 1
ATOM 584 C CA . LEU A 1 77 ? 11.322 5.695 -13.419 1.00 92.38 77 LEU A CA 1
ATOM 585 C C . LEU A 1 77 ? 12.437 4.718 -13.026 1.00 92.38 77 LEU A C 1
ATOM 587 O O . LEU A 1 77 ? 13.551 4.839 -13.528 1.00 92.38 77 LEU A O 1
ATOM 591 N N . GLY A 1 78 ? 12.134 3.720 -12.193 1.00 88.62 78 GLY A N 1
ATOM 592 C CA . GLY A 1 78 ? 13.051 2.643 -11.833 1.00 88.62 78 GLY A CA 1
ATOM 593 C C . GLY A 1 78 ? 13.494 1.826 -13.048 1.00 88.62 78 GLY A C 1
ATOM 594 O O . GLY A 1 78 ? 14.686 1.591 -13.218 1.00 88.62 78 GLY A O 1
ATOM 595 N N . VAL A 1 79 ? 12.567 1.459 -13.941 1.00 89.38 79 VAL A N 1
ATOM 596 C CA . VAL A 1 79 ? 12.886 0.762 -15.201 1.00 89.38 79 VAL A CA 1
ATOM 597 C C . VAL A 1 79 ? 13.773 1.617 -16.109 1.00 89.38 79 VAL A C 1
ATOM 599 O O . VAL A 1 79 ? 14.735 1.097 -16.670 1.00 89.38 79 VAL A O 1
ATOM 602 N N . PHE A 1 80 ? 13.502 2.921 -16.232 1.00 87.75 80 PHE A N 1
ATOM 603 C CA . PHE A 1 80 ? 14.316 3.802 -17.073 1.00 87.75 80 PHE A CA 1
ATOM 604 C C . PHE A 1 80 ? 15.704 4.092 -16.491 1.00 87.75 80 PHE A C 1
ATOM 606 O O . PHE A 1 80 ? 16.681 4.145 -17.235 1.00 87.75 80 PHE A O 1
ATOM 613 N N . ASN A 1 81 ? 15.816 4.234 -15.169 1.00 81.94 81 ASN A N 1
ATOM 614 C CA . ASN A 1 81 ? 17.090 4.493 -14.497 1.00 81.94 81 ASN A CA 1
ATOM 615 C C . ASN A 1 81 ? 18.053 3.288 -14.588 1.00 81.94 81 ASN A C 1
ATOM 617 O O . ASN A 1 81 ? 19.270 3.468 -14.631 1.00 81.94 81 ASN A O 1
ATOM 621 N N . ILE A 1 82 ? 17.525 2.062 -14.710 1.00 62.91 82 ILE A N 1
ATOM 622 C CA . ILE A 1 82 ? 18.318 0.832 -14.910 1.00 62.91 82 ILE A CA 1
ATOM 623 C C . ILE A 1 82 ? 19.086 0.836 -16.241 1.00 62.91 82 ILE A C 1
ATOM 625 O O . ILE A 1 82 ? 20.145 0.223 -16.329 1.00 62.91 82 ILE A O 1
ATOM 629 N N . PHE A 1 83 ? 18.633 1.559 -17.272 1.00 62.91 83 PHE A N 1
ATOM 630 C CA . PHE A 1 83 ? 19.422 1.667 -18.508 1.00 62.91 83 PHE A CA 1
ATOM 631 C C . PHE A 1 83 ? 20.754 2.406 -18.300 1.00 62.91 83 PHE A C 1
ATOM 633 O O . PHE A 1 83 ? 21.657 2.258 -19.119 1.00 62.91 83 PHE A O 1
ATOM 640 N N . ASN A 1 84 ? 20.892 3.163 -17.205 1.00 67.06 84 ASN A N 1
ATOM 641 C CA . ASN A 1 84 ? 22.119 3.869 -16.835 1.00 67.06 84 ASN A CA 1
ATOM 642 C C . ASN A 1 84 ? 22.872 3.179 -15.675 1.00 67.06 84 ASN A C 1
ATOM 644 O O . ASN A 1 84 ? 24.100 3.196 -15.624 1.00 67.06 84 ASN A O 1
ATOM 648 N N . ALA A 1 85 ? 22.153 2.529 -14.752 1.00 58.19 85 ALA A N 1
ATOM 649 C CA . ALA A 1 85 ? 22.727 1.798 -13.623 1.00 58.19 85 ALA A CA 1
ATOM 650 C C . ALA A 1 85 ? 22.891 0.302 -13.956 1.00 58.19 85 ALA A C 1
ATOM 652 O O . ALA A 1 85 ? 21.914 -0.436 -13.985 1.00 58.19 85 ALA A O 1
ATOM 653 N N . ALA A 1 86 ? 24.134 -0.120 -14.218 1.00 62.38 86 ALA A N 1
ATOM 654 C CA . ALA A 1 86 ? 24.625 -1.499 -14.379 1.00 62.38 86 ALA A CA 1
ATOM 655 C C . ALA A 1 86 ? 23.592 -2.636 -14.178 1.00 62.38 86 ALA A C 1
ATOM 657 O O . ALA A 1 86 ? 23.110 -2.859 -13.071 1.00 62.38 86 ALA A O 1
ATOM 658 N N . PHE A 1 87 ? 23.326 -3.402 -15.245 1.00 65.81 87 PHE A N 1
ATOM 659 C CA . PHE A 1 87 ? 22.375 -4.521 -15.333 1.00 65.81 87 PHE A CA 1
ATOM 660 C C . PHE A 1 87 ? 22.301 -5.426 -14.084 1.00 65.81 87 PHE A C 1
ATOM 662 O O . PHE A 1 87 ? 22.983 -6.447 -13.988 1.00 65.81 87 PHE A O 1
ATOM 669 N N . ARG A 1 88 ? 21.392 -5.104 -13.157 1.00 83.94 88 ARG A N 1
ATOM 670 C CA . ARG A 1 88 ? 20.976 -5.991 -12.065 1.00 83.94 88 ARG A CA 1
ATOM 671 C C . ARG A 1 88 ? 19.586 -6.555 -12.376 1.00 83.94 88 ARG A C 1
ATOM 673 O O . ARG A 1 88 ? 18.580 -5.906 -12.089 1.00 83.94 88 ARG A O 1
ATOM 680 N N . PRO A 1 89 ? 19.484 -7.772 -12.945 1.00 87.25 89 PRO A N 1
ATOM 681 C CA . PRO A 1 89 ? 18.207 -8.330 -13.409 1.00 87.25 89 PRO A CA 1
ATOM 682 C C . PRO A 1 89 ? 17.152 -8.461 -12.296 1.00 87.25 89 PRO A C 1
ATOM 684 O O . PRO A 1 89 ? 15.954 -8.390 -12.565 1.00 87.25 89 PRO A O 1
ATOM 687 N N . LYS A 1 90 ? 17.586 -8.592 -11.035 1.00 88.06 90 LYS A N 1
ATOM 688 C CA . LYS A 1 90 ? 16.710 -8.641 -9.855 1.00 88.06 90 LYS A CA 1
ATOM 689 C C . LYS A 1 90 ? 15.901 -7.350 -9.661 1.00 88.06 90 LYS A C 1
ATOM 691 O O . LYS A 1 90 ? 14.705 -7.413 -9.373 1.00 88.06 90 LYS A O 1
ATOM 696 N N . GLU A 1 91 ? 16.535 -6.191 -9.820 1.00 87.94 91 GLU A N 1
ATOM 697 C CA . GLU A 1 91 ? 15.882 -4.885 -9.650 1.00 87.94 91 GLU A CA 1
ATOM 698 C C . GLU A 1 91 ? 14.884 -4.630 -10.778 1.00 87.94 91 GLU A C 1
ATOM 700 O O . GLU A 1 91 ? 13.765 -4.181 -10.535 1.00 87.94 91 GLU A O 1
ATOM 705 N N . TYR A 1 92 ? 15.245 -5.028 -12.001 1.00 88.94 92 TYR A N 1
ATOM 706 C CA . TYR A 1 92 ? 14.349 -4.960 -13.149 1.00 88.94 92 TYR A CA 1
ATOM 707 C C . TYR A 1 92 ? 13.073 -5.779 -12.930 1.00 88.94 92 TYR A C 1
ATOM 709 O O . TYR A 1 92 ? 11.975 -5.239 -13.058 1.00 88.94 92 TYR A O 1
ATOM 717 N N . MET A 1 93 ? 13.198 -7.055 -12.536 1.00 92.25 93 MET A N 1
ATOM 718 C CA . MET A 1 93 ? 12.022 -7.886 -12.254 1.00 92.25 93 MET A CA 1
ATOM 719 C C . MET A 1 93 ? 11.150 -7.272 -11.159 1.00 92.25 93 MET A C 1
ATOM 721 O O . MET A 1 93 ? 9.934 -7.220 -11.313 1.00 92.25 93 MET A O 1
ATOM 725 N N . THR A 1 94 ? 11.759 -6.761 -10.088 1.00 91.62 94 THR A N 1
ATOM 726 C CA . THR A 1 94 ? 11.029 -6.121 -8.983 1.00 91.62 94 THR A CA 1
ATOM 727 C C . THR A 1 94 ? 10.223 -4.916 -9.466 1.00 91.62 94 THR A C 1
ATOM 729 O O . THR A 1 94 ? 9.030 -4.830 -9.184 1.00 91.62 94 THR A O 1
ATOM 732 N N . ASN A 1 95 ? 10.835 -4.019 -10.245 1.00 92.38 95 ASN A N 1
ATOM 733 C CA . ASN A 1 95 ? 10.148 -2.845 -10.785 1.00 92.38 95 ASN A CA 1
ATOM 734 C C . ASN A 1 95 ? 9.009 -3.238 -11.736 1.00 92.38 95 ASN A C 1
ATOM 736 O O . ASN A 1 95 ? 7.948 -2.620 -11.706 1.00 92.38 95 ASN A O 1
ATOM 740 N N . VAL A 1 96 ? 9.184 -4.293 -12.538 1.00 94.31 96 VAL A N 1
ATOM 741 C CA . VAL A 1 96 ? 8.116 -4.821 -13.402 1.00 94.31 96 VAL A CA 1
ATOM 742 C C . VAL A 1 96 ? 6.956 -5.384 -12.573 1.00 94.31 96 VAL A C 1
ATOM 744 O O . VAL A 1 96 ? 5.801 -5.085 -12.871 1.00 94.31 96 VAL A O 1
ATOM 747 N N . TYR A 1 97 ? 7.225 -6.144 -11.506 1.00 95.06 97 TYR A N 1
ATOM 748 C CA . TYR A 1 97 ? 6.169 -6.632 -10.611 1.00 95.06 97 TYR A CA 1
ATOM 749 C C . TYR A 1 97 ? 5.435 -5.480 -9.911 1.00 95.06 97 TYR A C 1
ATOM 751 O O . TYR A 1 97 ? 4.204 -5.460 -9.909 1.00 95.06 97 TYR A O 1
ATOM 759 N N . ASN A 1 98 ? 6.162 -4.488 -9.391 1.00 94.81 98 ASN A N 1
ATOM 760 C CA . ASN A 1 98 ? 5.572 -3.304 -8.759 1.00 94.81 98 ASN A CA 1
ATOM 761 C C . ASN A 1 98 ? 4.725 -2.486 -9.740 1.00 94.81 98 ASN A C 1
ATOM 763 O O . ASN A 1 98 ? 3.654 -2.005 -9.371 1.00 94.81 98 ASN A O 1
ATOM 767 N N . LEU A 1 99 ? 5.147 -2.393 -11.004 1.00 95.62 99 LEU A N 1
ATOM 768 C CA . LEU A 1 99 ? 4.377 -1.756 -12.068 1.00 95.62 99 LEU A CA 1
ATOM 769 C C . LEU A 1 99 ? 3.038 -2.469 -12.298 1.00 95.62 99 LEU A C 1
ATOM 771 O O . LEU A 1 99 ? 1.990 -1.822 -12.342 1.00 95.62 99 LEU A O 1
ATOM 775 N N . VAL A 1 100 ? 3.065 -3.800 -12.415 1.00 96.56 100 VAL A N 1
ATOM 776 C CA . VAL A 1 100 ? 1.860 -4.617 -12.617 1.00 96.56 100 VAL A CA 1
ATOM 777 C C . VAL A 1 100 ? 0.932 -4.523 -11.406 1.00 96.56 100 VAL A C 1
ATOM 779 O O . VAL A 1 100 ? -0.268 -4.310 -11.571 1.00 96.56 100 VAL A O 1
ATOM 782 N N . PHE A 1 101 ? 1.460 -4.615 -10.185 1.00 96.19 101 PHE A N 1
ATOM 783 C CA . PHE A 1 101 ? 0.648 -4.484 -8.976 1.00 96.19 101 PHE A CA 1
ATOM 784 C C . PHE A 1 101 ? 0.065 -3.078 -8.811 1.00 96.19 101 PHE A C 1
ATOM 786 O O . PHE A 1 101 ? -1.124 -2.958 -8.522 1.00 96.19 101 PHE A O 1
ATOM 793 N N . GLY A 1 102 ? 0.843 -2.024 -9.070 1.00 96.44 102 GLY A N 1
ATOM 794 C CA . GLY A 1 102 ? 0.352 -0.644 -9.095 1.00 96.44 102 GLY A CA 1
ATOM 795 C C . GLY A 1 102 ? -0.787 -0.460 -10.099 1.00 96.44 102 GLY A C 1
ATOM 796 O O . GLY A 1 102 ? -1.810 0.140 -9.774 1.00 96.44 102 GLY A O 1
ATOM 797 N N . MET A 1 103 ? -0.673 -1.066 -11.284 1.00 96.19 103 MET A N 1
ATOM 798 C CA . MET A 1 103 ? -1.737 -1.070 -12.291 1.00 96.19 103 MET A CA 1
ATOM 799 C C . MET A 1 103 ? -2.998 -1.786 -11.802 1.00 96.19 103 MET A C 1
ATOM 801 O O . MET A 1 103 ? -4.096 -1.252 -11.954 1.00 96.19 103 MET A O 1
ATOM 805 N N . ILE A 1 104 ? -2.857 -2.952 -11.167 1.00 95.81 104 ILE A N 1
ATOM 806 C CA . ILE A 1 104 ? -3.988 -3.683 -10.581 1.00 95.81 104 ILE A CA 1
ATOM 807 C C . ILE A 1 104 ? -4.679 -2.837 -9.504 1.00 95.81 104 ILE A C 1
ATOM 809 O O . ILE A 1 104 ? -5.907 -2.759 -9.509 1.00 95.81 104 ILE A O 1
ATOM 813 N N . ILE A 1 105 ? -3.922 -2.163 -8.628 1.00 95.88 105 ILE A N 1
ATOM 814 C CA . ILE A 1 105 ? -4.470 -1.252 -7.607 1.00 95.88 105 ILE A CA 1
ATOM 815 C C . ILE A 1 105 ? -5.272 -0.128 -8.277 1.00 95.88 105 ILE A C 1
ATOM 817 O O . ILE A 1 105 ? -6.431 0.101 -7.926 1.00 95.88 105 ILE A O 1
ATOM 821 N N . CYS A 1 106 ? -4.704 0.527 -9.295 1.00 95.44 106 CYS A N 1
ATOM 822 C CA . CYS A 1 106 ? -5.390 1.588 -10.033 1.00 95.44 106 CYS A CA 1
ATOM 823 C C . CYS A 1 106 ? -6.677 1.108 -10.721 1.00 95.44 106 CYS A C 1
ATOM 825 O O . CYS A 1 106 ? -7.648 1.858 -10.770 1.00 95.44 106 CYS A O 1
ATOM 827 N N . ILE A 1 107 ? -6.713 -0.124 -11.238 1.00 93.88 107 ILE A N 1
ATOM 828 C CA . ILE A 1 107 ? -7.921 -0.710 -11.844 1.00 93.88 107 ILE A CA 1
ATOM 829 C C . ILE A 1 107 ? -8.964 -1.049 -10.769 1.00 93.88 107 ILE A C 1
ATOM 831 O O . ILE A 1 107 ? -10.154 -0.814 -10.973 1.00 93.88 107 ILE A O 1
ATOM 835 N N . CYS A 1 108 ? -8.538 -1.577 -9.618 1.00 93.75 108 CYS A N 1
ATOM 836 C CA . CYS A 1 108 ? -9.434 -1.982 -8.531 1.00 93.75 108 CYS A CA 1
ATOM 837 C C . CYS A 1 108 ? -10.122 -0.797 -7.839 1.00 93.75 108 CYS A C 1
ATOM 839 O O . CYS A 1 108 ? -11.283 -0.927 -7.435 1.00 93.75 108 CYS A O 1
ATOM 841 N N . ASP A 1 109 ? -9.418 0.331 -7.705 1.00 93.50 109 ASP A N 1
ATOM 842 C CA . ASP A 1 109 ? -9.922 1.559 -7.070 1.00 93.50 109 ASP A CA 1
ATOM 843 C C . ASP A 1 109 ? -10.264 2.680 -8.060 1.00 93.50 109 ASP A C 1
ATOM 845 O O . ASP A 1 109 ? -10.685 3.769 -7.661 1.00 93.50 109 ASP A O 1
ATOM 849 N N . GLY A 1 110 ? -10.130 2.407 -9.358 1.00 91.31 110 GLY A N 1
ATOM 850 C CA . GLY A 1 110 ? -10.526 3.316 -10.421 1.00 91.31 110 GLY A CA 1
ATOM 851 C C . GLY A 1 110 ? -12.018 3.648 -10.363 1.00 91.31 110 GLY A C 1
ATOM 852 O O . GLY A 1 110 ? -12.858 2.853 -9.934 1.00 91.31 110 GLY A O 1
ATOM 853 N N . LYS A 1 111 ? -12.370 4.857 -10.811 1.00 88.94 111 LYS A N 1
ATOM 854 C CA . LYS A 1 111 ? -13.769 5.290 -10.882 1.00 88.94 111 LYS A CA 1
ATOM 855 C C . LYS A 1 111 ? -14.535 4.382 -11.849 1.00 88.94 111 LYS A C 1
ATOM 857 O O . LYS A 1 111 ? -14.090 4.169 -12.972 1.00 88.94 111 LYS A O 1
ATOM 862 N N . GLU A 1 112 ? -15.722 3.920 -11.461 1.00 84.81 112 GLU A N 1
ATOM 863 C CA . GLU A 1 112 ? -16.560 3.027 -12.288 1.00 84.81 112 GLU A CA 1
ATOM 864 C C . GLU A 1 112 ? -16.854 3.604 -13.684 1.00 84.81 112 GLU A C 1
ATOM 866 O O . GLU A 1 112 ? -16.986 2.867 -14.661 1.00 84.81 112 GLU A O 1
ATOM 871 N N . SER A 1 113 ? -16.892 4.937 -13.810 1.00 86.94 113 SER A N 1
ATOM 872 C CA . SER A 1 113 ? -17.054 5.611 -15.101 1.00 86.94 113 SER A CA 1
ATOM 873 C C . SER A 1 113 ? -15.883 5.371 -16.058 1.00 86.94 113 SER A C 1
ATOM 875 O O . SER A 1 113 ? -16.091 5.379 -17.264 1.00 86.94 113 SER A O 1
ATOM 877 N N . TRP A 1 114 ? -14.666 5.152 -15.550 1.00 83.62 114 TRP A N 1
ATOM 878 C CA . TRP A 1 114 ? -13.491 4.833 -16.369 1.00 83.62 114 TRP A CA 1
ATOM 879 C C . TRP A 1 114 ? -13.489 3.368 -16.804 1.00 83.62 114 TRP A C 1
ATOM 881 O O . TRP A 1 114 ? -13.076 3.074 -17.922 1.00 83.62 114 TRP A O 1
ATOM 891 N N . SER A 1 115 ? -14.006 2.457 -15.971 1.00 79.31 115 SER A N 1
ATOM 892 C CA . SER A 1 115 ? -14.093 1.035 -16.330 1.00 79.31 115 SER A CA 1
ATOM 893 C C . SER A 1 115 ? -14.943 0.806 -17.579 1.00 79.31 115 SER A C 1
ATOM 895 O O . SER A 1 115 ? -14.560 0.011 -18.434 1.00 79.31 115 SER A O 1
ATOM 897 N N . LYS A 1 116 ? -16.056 1.539 -17.720 1.00 83.62 116 LYS A N 1
ATOM 898 C CA . LYS A 1 116 ? -16.921 1.450 -18.909 1.00 83.62 116 LYS A CA 1
ATOM 899 C C . LYS A 1 116 ? -16.206 1.885 -20.192 1.00 83.62 116 LYS A C 1
ATOM 901 O O . LYS A 1 116 ? -16.483 1.344 -21.255 1.00 83.62 116 LYS A O 1
ATOM 906 N N . SER A 1 117 ? -15.272 2.830 -20.095 1.00 87.44 117 SER A N 1
ATOM 907 C CA . SER A 1 117 ? -14.455 3.266 -21.235 1.00 87.44 117 SER A CA 1
ATOM 908 C C . SER A 1 117 ? -13.291 2.309 -21.526 1.00 87.44 117 SER A C 1
ATOM 910 O O . SER A 1 117 ? -12.885 2.167 -22.676 1.00 87.44 117 SER A O 1
ATOM 912 N N . CYS A 1 118 ? -12.766 1.620 -20.508 1.00 80.25 118 CYS A N 1
ATOM 913 C CA . CYS A 1 118 ? -11.634 0.692 -20.607 1.00 80.25 118 CYS A CA 1
ATOM 914 C C . CYS A 1 118 ? -12.064 -0.773 -20.821 1.00 80.25 118 CYS A C 1
ATOM 916 O O . CYS A 1 118 ? -11.586 -1.665 -20.122 1.00 80.25 118 CYS A O 1
ATOM 918 N N . CYS A 1 119 ? -12.937 -1.042 -21.799 1.00 83.25 119 CYS A N 1
ATOM 919 C CA . CYS A 1 119 ? -13.252 -2.402 -22.283 1.00 83.25 119 CYS A CA 1
ATOM 920 C C . CYS A 1 119 ? -13.623 -3.432 -21.191 1.00 83.25 119 CYS A C 1
ATOM 922 O O . CYS A 1 119 ? -13.252 -4.605 -21.301 1.00 83.25 119 CYS A O 1
ATOM 924 N N . ASP A 1 120 ? -14.297 -3.006 -20.118 1.00 87.38 120 ASP A N 1
ATOM 925 C CA . ASP A 1 120 ? -14.694 -3.869 -18.996 1.00 87.38 120 ASP A CA 1
ATOM 926 C C . ASP A 1 120 ? -13.530 -4.661 -18.367 1.00 87.38 120 ASP A C 1
ATOM 928 O O . ASP A 1 120 ? -13.714 -5.746 -17.806 1.00 87.38 120 ASP A O 1
ATOM 932 N N . VAL A 1 121 ? -12.307 -4.116 -18.427 1.00 89.12 121 VAL A N 1
ATOM 933 C CA . VAL A 1 121 ? -11.110 -4.752 -17.849 1.00 89.12 121 VAL A CA 1
ATOM 934 C C . VAL A 1 121 ? -11.305 -5.033 -16.359 1.00 89.12 121 VAL A C 1
ATOM 936 O O . VAL A 1 121 ? -10.902 -6.094 -15.887 1.00 89.12 121 VAL A O 1
ATOM 939 N N . GLN A 1 122 ? -11.985 -4.144 -15.628 1.00 90.62 122 GLN A N 1
ATOM 940 C CA . GLN A 1 122 ? -12.306 -4.351 -14.214 1.00 90.62 122 GLN A CA 1
ATOM 941 C C . GLN A 1 122 ? -13.224 -5.565 -14.004 1.00 90.62 122 GLN A C 1
ATOM 943 O O . GLN A 1 122 ? -12.971 -6.379 -13.119 1.00 90.62 122 GLN A O 1
ATOM 948 N N . ALA A 1 123 ? -14.253 -5.734 -14.842 1.00 90.06 123 ALA A N 1
ATOM 949 C CA . ALA A 1 123 ? -15.168 -6.870 -14.747 1.00 90.06 123 ALA A CA 1
ATOM 950 C C . ALA A 1 123 ? -14.452 -8.189 -15.064 1.00 90.06 123 ALA A C 1
ATOM 952 O O . ALA A 1 123 ? -14.625 -9.177 -14.347 1.00 90.06 123 ALA A O 1
ATOM 953 N N . LYS A 1 124 ? -13.583 -8.201 -16.084 1.00 93.25 124 LYS A N 1
ATOM 954 C CA . LYS A 1 124 ? -12.738 -9.366 -16.384 1.00 93.25 124 LYS A CA 1
ATOM 955 C C . LYS A 1 124 ? -11.796 -9.684 -15.227 1.00 93.25 124 LYS A C 1
ATOM 957 O O . LYS A 1 124 ? -11.725 -10.838 -14.814 1.00 93.25 124 LYS A O 1
ATOM 962 N N . LEU A 1 125 ? -11.129 -8.676 -14.664 1.00 92.25 125 LEU A N 1
ATOM 963 C CA . LEU A 1 125 ? -10.246 -8.846 -13.511 1.00 92.25 125 LEU A CA 1
ATOM 964 C C . LEU A 1 125 ? -11.001 -9.462 -12.326 1.00 92.25 125 LEU A C 1
ATOM 966 O O . LEU A 1 125 ? -10.529 -10.434 -11.749 1.00 92.25 125 LEU A O 1
ATOM 970 N N . PHE A 1 126 ? -12.195 -8.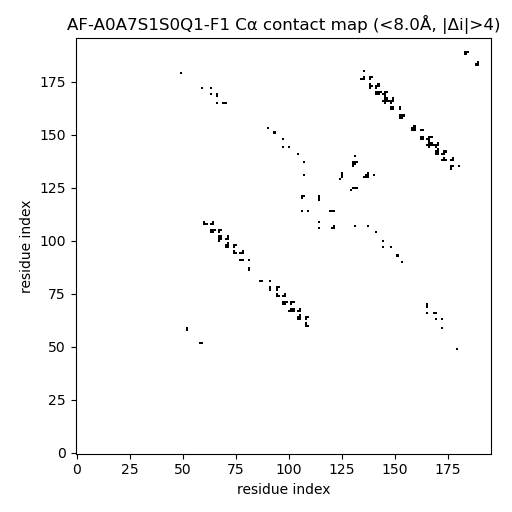961 -12.006 1.00 91.75 126 PHE A N 1
ATOM 971 C CA . PHE A 1 126 ? -13.033 -9.510 -10.936 1.00 91.75 126 PHE A CA 1
ATOM 972 C C . PHE A 1 126 ? -13.579 -10.908 -11.242 1.00 91.75 126 PHE A C 1
ATOM 974 O O . PHE A 1 126 ? -13.780 -11.691 -10.316 1.00 91.75 126 PHE A O 1
ATOM 981 N N . THR A 1 127 ? -13.758 -11.255 -12.518 1.00 93.94 127 THR A N 1
ATOM 982 C CA . THR A 1 127 ? -14.150 -12.611 -12.933 1.00 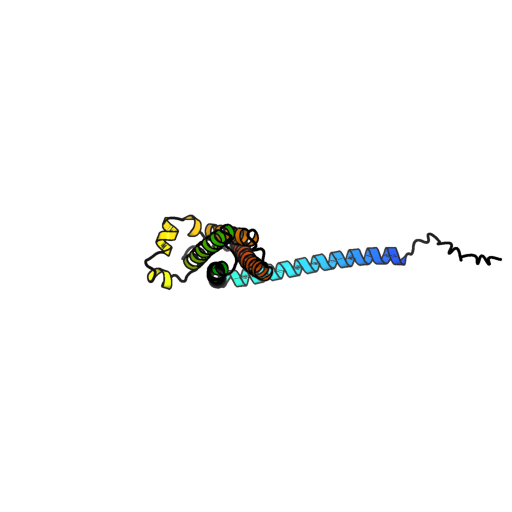93.94 127 THR A CA 1
ATOM 983 C C . THR A 1 127 ? -13.018 -13.613 -12.698 1.00 93.94 127 THR A C 1
ATOM 985 O O . THR A 1 127 ? -13.257 -14.693 -12.166 1.00 93.94 127 THR A O 1
ATOM 988 N N . TYR A 1 128 ? -11.777 -13.261 -13.052 1.00 94.94 128 TYR A N 1
ATOM 989 C CA . TYR A 1 128 ? -10.616 -14.135 -12.834 1.00 94.94 128 TYR A CA 1
ATOM 990 C C . TYR A 1 128 ? -10.136 -14.140 -11.379 1.00 94.94 128 TYR A C 1
ATOM 992 O O . TYR A 1 128 ? -9.664 -15.160 -10.883 1.00 94.94 128 TYR A O 1
ATOM 1000 N N . ALA A 1 129 ? -10.259 -13.010 -10.687 1.00 93.88 129 ALA A N 1
ATOM 1001 C CA . ALA A 1 129 ? -9.762 -12.805 -9.337 1.00 93.88 129 ALA A CA 1
ATOM 1002 C C . ALA A 1 129 ? -10.901 -12.364 -8.411 1.00 93.88 129 ALA A C 1
ATOM 1004 O O . ALA A 1 129 ? -10.919 -11.242 -7.905 1.00 93.88 129 ALA A O 1
ATOM 1005 N N . TYR A 1 130 ? -11.844 -13.275 -8.151 1.00 92.56 130 TYR A N 1
ATOM 1006 C CA . TYR A 1 130 ? -13.014 -13.009 -7.303 1.00 92.56 130 TYR A CA 1
ATOM 1007 C C . TYR A 1 130 ? -12.642 -12.468 -5.912 1.00 92.56 130 TYR A C 1
ATOM 1009 O O . TYR A 1 130 ? -13.344 -11.628 -5.351 1.00 92.56 130 TYR A O 1
ATOM 1017 N N . ALA A 1 131 ? -11.486 -12.872 -5.376 1.00 92.31 131 ALA A N 1
ATOM 1018 C CA . ALA A 1 131 ? -10.964 -12.325 -4.128 1.00 92.31 131 ALA A CA 1
ATOM 1019 C C . ALA A 1 131 ? -10.829 -10.789 -4.175 1.00 92.31 131 ALA A C 1
ATOM 1021 O O . ALA A 1 131 ? -11.233 -10.121 -3.226 1.00 92.31 131 ALA A O 1
ATOM 1022 N N . LEU A 1 132 ? -10.354 -10.214 -5.286 1.00 91.88 132 LEU A N 1
ATOM 1023 C CA . LEU A 1 132 ? -10.181 -8.763 -5.454 1.00 91.88 132 LEU A CA 1
ATOM 1024 C C . LEU A 1 132 ? -11.510 -8.015 -5.626 1.00 91.88 132 LEU A C 1
ATOM 1026 O O . LEU A 1 132 ? -11.545 -6.803 -5.433 1.00 91.88 132 LEU A O 1
ATOM 1030 N N . ALA A 1 133 ? -12.606 -8.705 -5.951 1.00 91.38 133 ALA A N 1
ATOM 1031 C CA . ALA A 1 133 ? -13.933 -8.090 -5.955 1.00 91.38 133 ALA A CA 1
ATOM 1032 C C . ALA A 1 133 ? -14.416 -7.795 -4.522 1.00 91.38 133 ALA A C 1
ATOM 1034 O O . ALA A 1 133 ? -15.151 -6.837 -4.281 1.00 91.38 133 ALA A O 1
ATOM 1035 N N . THR A 1 134 ? -13.973 -8.595 -3.546 1.00 91.81 134 THR A N 1
ATOM 1036 C CA . THR A 1 134 ? -14.322 -8.403 -2.134 1.00 91.81 134 THR A CA 1
ATOM 1037 C C . THR A 1 134 ? -13.467 -7.314 -1.483 1.00 91.81 134 THR A C 1
ATOM 1039 O O . THR A 1 134 ? -12.266 -7.202 -1.733 1.00 91.81 134 THR A O 1
ATOM 1042 N N . GLN A 1 135 ? -14.060 -6.529 -0.575 1.00 90.62 135 GLN A N 1
ATOM 1043 C CA . GLN A 1 135 ? -13.325 -5.504 0.182 1.00 90.62 135 GLN A CA 1
ATOM 1044 C C . GLN A 1 135 ? -12.152 -6.104 0.976 1.00 90.62 135 GLN A C 1
ATOM 1046 O O . GLN A 1 135 ? -11.076 -5.511 1.026 1.00 90.62 135 GLN A O 1
ATOM 1051 N N . THR A 1 136 ? -12.342 -7.298 1.549 1.00 93.56 136 THR A N 1
ATOM 1052 C CA . THR A 1 136 ? -11.304 -8.015 2.305 1.00 93.56 136 THR A CA 1
ATOM 1053 C C . THR A 1 136 ? -10.147 -8.426 1.420 1.00 93.56 136 THR A C 1
ATOM 1055 O O . THR A 1 136 ? -8.997 -8.216 1.791 1.00 93.56 136 THR A O 1
ATOM 1058 N N . GLY A 1 137 ? -10.433 -9.005 0.251 1.00 95.00 137 GLY A N 1
ATOM 1059 C CA . GLY A 1 137 ? -9.380 -9.454 -0.647 1.00 95.00 137 GLY A CA 1
ATOM 1060 C C . GLY A 1 137 ? -8.584 -8.290 -1.227 1.00 95.00 137 GLY A C 1
ATOM 1061 O O . GLY A 1 137 ? -7.367 -8.410 -1.318 1.00 95.00 137 GLY A O 1
ATOM 1062 N N . ARG A 1 138 ? -9.211 -7.131 -1.495 1.00 94.81 138 ARG A N 1
ATOM 1063 C CA . ARG A 1 138 ? -8.469 -5.897 -1.824 1.00 94.81 138 ARG A CA 1
ATOM 1064 C C . ARG A 1 138 ? -7.540 -5.467 -0.699 1.00 94.81 138 ARG A C 1
ATOM 1066 O O . ARG A 1 138 ? -6.367 -5.225 -0.947 1.00 94.81 138 ARG A O 1
ATOM 1073 N N . ALA A 1 139 ? -8.039 -5.420 0.535 1.00 95.31 139 ALA A N 1
ATOM 1074 C CA . ALA A 1 139 ? -7.227 -5.021 1.679 1.00 95.31 139 ALA A CA 1
ATOM 1075 C C . ALA A 1 139 ? -6.039 -5.977 1.898 1.00 95.31 139 ALA A C 1
ATOM 1077 O O . ALA A 1 139 ? -4.912 -5.525 2.069 1.00 95.31 139 ALA A O 1
ATOM 1078 N N . LEU A 1 140 ? -6.258 -7.294 1.819 1.00 96.69 140 LEU A N 1
ATOM 1079 C CA . LEU A 1 140 ? -5.185 -8.292 1.911 1.00 96.69 140 LEU A CA 1
ATOM 1080 C C . LEU A 1 140 ? -4.182 -8.174 0.760 1.00 96.69 140 LEU A C 1
ATOM 1082 O O . LEU A 1 140 ? -2.979 -8.281 0.985 1.00 96.69 140 LEU A O 1
ATOM 1086 N N . PHE A 1 141 ? -4.659 -7.914 -0.456 1.00 96.81 141 PHE A N 1
ATOM 1087 C CA . PHE A 1 141 ? -3.802 -7.679 -1.612 1.00 96.81 141 PHE A CA 1
ATOM 1088 C C . PHE A 1 141 ? -2.939 -6.421 -1.427 1.00 96.81 141 PHE A C 1
ATOM 1090 O O . PHE A 1 141 ? -1.734 -6.478 -1.646 1.00 96.81 141 PHE A O 1
ATOM 1097 N N . TYR A 1 142 ? -3.505 -5.312 -0.943 1.00 96.81 142 TYR A N 1
ATOM 1098 C CA . TYR A 1 142 ? -2.747 -4.083 -0.667 1.00 96.81 142 TYR A CA 1
ATOM 1099 C C . TYR A 1 142 ? -1.742 -4.270 0.466 1.00 96.81 142 TYR A C 1
ATOM 1101 O O . TYR A 1 142 ? -0.627 -3.763 0.375 1.00 96.81 142 TYR A O 1
ATOM 1109 N N . PHE A 1 143 ? -2.097 -5.044 1.495 1.00 97.44 143 PHE A N 1
ATOM 1110 C CA . PHE A 1 143 ? -1.167 -5.416 2.558 1.00 97.44 143 PHE A CA 1
ATOM 1111 C C . PHE A 1 143 ? -0.001 -6.242 2.007 1.00 97.44 143 PHE A C 1
ATOM 1113 O O . PHE A 1 143 ? 1.155 -5.953 2.305 1.00 97.44 143 PHE A O 1
ATOM 1120 N N . TYR A 1 144 ? -0.289 -7.228 1.153 1.00 96.94 144 TYR A N 1
ATOM 1121 C CA . TYR A 1 144 ? 0.730 -8.034 0.488 1.00 96.94 144 TYR A CA 1
ATOM 1122 C C . TYR A 1 144 ? 1.661 -7.171 -0.370 1.00 96.94 144 TYR A C 1
ATOM 1124 O O . TYR A 1 144 ? 2.871 -7.209 -0.161 1.00 96.94 144 TYR A O 1
ATOM 1132 N N . VAL A 1 145 ? 1.116 -6.338 -1.264 1.00 96.62 145 VAL A N 1
ATOM 1133 C CA . VAL A 1 145 ? 1.912 -5.455 -2.134 1.00 96.62 145 VAL A CA 1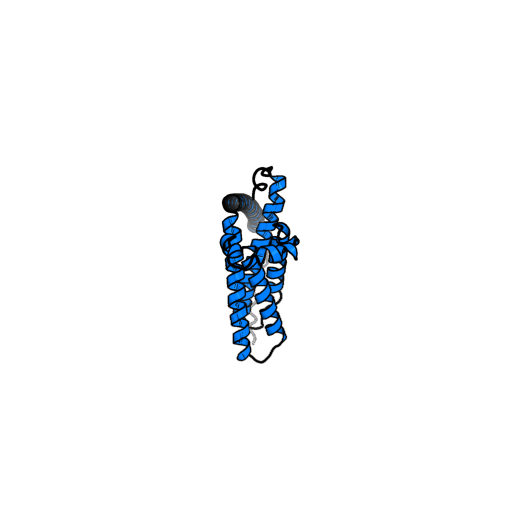
ATOM 1134 C C . VAL A 1 145 ? 2.732 -4.467 -1.304 1.00 96.62 145 VAL A C 1
ATOM 1136 O O . VAL A 1 145 ? 3.926 -4.309 -1.550 1.00 96.62 145 VAL A O 1
ATOM 1139 N N . GLY A 1 146 ? 2.130 -3.853 -0.282 1.00 97.00 146 GLY A N 1
ATOM 1140 C CA . GLY A 1 146 ? 2.819 -2.946 0.634 1.00 97.00 146 GLY A CA 1
ATOM 1141 C C . GLY A 1 146 ? 3.973 -3.631 1.362 1.00 97.00 146 GLY A C 1
ATOM 1142 O O . GLY A 1 146 ? 5.094 -3.132 1.337 1.00 97.00 146 GLY A O 1
ATOM 1143 N N . SER A 1 147 ? 3.737 -4.813 1.939 1.00 97.12 147 SER A N 1
ATOM 1144 C CA . SER A 1 147 ? 4.768 -5.578 2.649 1.00 97.12 147 SER A CA 1
ATOM 1145 C C . SER A 1 147 ? 5.889 -6.053 1.722 1.00 97.12 147 SER A C 1
ATOM 1147 O O . SER A 1 147 ? 7.054 -5.967 2.087 1.00 97.12 147 SER A O 1
ATOM 1149 N N . MET A 1 148 ? 5.565 -6.478 0.497 1.00 95.88 148 MET A N 1
ATOM 1150 C CA . MET A 1 148 ? 6.553 -6.846 -0.516 1.00 95.88 148 MET A CA 1
ATOM 1151 C C . MET A 1 148 ? 7.405 -5.632 -0.909 1.00 95.88 148 MET A C 1
ATOM 1153 O O . MET A 1 148 ? 8.630 -5.726 -0.914 1.00 95.88 148 MET A O 1
ATOM 1157 N N . THR A 1 149 ? 6.776 -4.472 -1.116 1.00 94.75 149 THR A N 1
ATOM 1158 C CA . THR A 1 149 ? 7.469 -3.207 -1.418 1.00 94.75 149 THR A CA 1
ATOM 1159 C C . THR A 1 149 ? 8.404 -2.788 -0.276 1.00 94.75 149 THR A C 1
ATOM 1161 O O . THR A 1 149 ? 9.508 -2.321 -0.529 1.00 94.75 149 THR A O 1
ATOM 1164 N N . LEU A 1 150 ? 7.995 -3.011 0.979 1.00 95.25 150 LEU A N 1
ATOM 1165 C CA . LEU A 1 150 ? 8.805 -2.764 2.180 1.00 95.25 150 LEU A CA 1
ATOM 1166 C C . LEU A 1 150 ? 9.934 -3.775 2.408 1.00 95.25 150 LEU A C 1
ATOM 1168 O O . LEU A 1 150 ? 10.802 -3.526 3.236 1.00 95.25 150 LEU A O 1
ATOM 1172 N N . LEU A 1 151 ? 9.896 -4.944 1.771 1.00 94.69 151 LEU A N 1
ATOM 1173 C CA . LEU A 1 151 ? 10.933 -5.966 1.926 1.00 94.69 151 LEU A CA 1
ATOM 1174 C C . LEU A 1 151 ? 11.959 -5.912 0.796 1.00 94.69 151 LEU A C 1
ATOM 1176 O O . LEU A 1 151 ? 13.101 -6.330 0.985 1.00 94.69 151 LEU A O 1
ATOM 1180 N N . VAL A 1 152 ? 11.571 -5.405 -0.375 1.00 91.00 152 VAL A N 1
ATOM 1181 C CA . VAL A 1 152 ? 12.454 -5.295 -1.538 1.00 91.00 152 VAL A CA 1
ATOM 1182 C C . VAL A 1 152 ? 12.968 -3.865 -1.671 1.00 91.00 152 VAL A C 1
ATOM 1184 O O . VAL A 1 152 ? 12.567 -3.112 -2.556 1.00 91.00 152 VAL A O 1
ATOM 1187 N N . LEU A 1 153 ? 13.874 -3.502 -0.763 1.00 87.75 153 LEU A N 1
ATOM 1188 C CA . LEU A 1 153 ? 14.535 -2.200 -0.759 1.00 87.75 153 LEU A CA 1
ATOM 1189 C C . LEU A 1 153 ? 15.708 -2.198 -1.755 1.00 87.75 153 LEU A C 1
ATOM 1191 O O . LEU A 1 153 ? 16.509 -3.137 -1.754 1.00 87.75 153 LEU A O 1
ATOM 1195 N N . PRO A 1 154 ? 15.825 -1.171 -2.613 1.00 86.56 154 PRO A N 1
ATOM 1196 C CA . PRO A 1 154 ? 17.002 -0.975 -3.451 1.00 86.56 154 PRO A CA 1
ATOM 1197 C C . PRO A 1 154 ? 18.193 -0.463 -2.627 1.00 86.56 154 PRO A C 1
ATOM 1199 O O . PRO A 1 154 ? 18.012 0.229 -1.632 1.00 86.56 154 PRO A O 1
ATOM 1202 N N . ASP A 1 155 ? 19.420 -0.712 -3.095 1.00 86.69 155 ASP A N 1
ATOM 1203 C CA . ASP A 1 155 ? 20.658 -0.308 -2.396 1.00 86.69 155 ASP A CA 1
ATOM 1204 C C . ASP A 1 155 ? 20.834 1.225 -2.276 1.00 86.69 155 ASP A C 1
ATOM 1206 O O . ASP A 1 155 ? 21.669 1.721 -1.519 1.00 86.69 155 ASP A O 1
ATOM 1210 N N . ASN A 1 156 ? 20.065 2.003 -3.041 1.00 88.00 156 ASN A N 1
ATOM 1211 C CA . ASN A 1 156 ? 20.149 3.458 -3.053 1.00 88.00 156 ASN A CA 1
ATOM 1212 C C . ASN A 1 156 ? 19.292 4.066 -1.938 1.00 88.00 156 ASN A C 1
ATOM 1214 O O . ASN A 1 156 ? 18.069 3.990 -2.011 1.00 88.00 156 ASN A O 1
ATOM 1218 N N . PHE A 1 157 ? 19.914 4.789 -1.002 1.00 91.62 157 PHE A N 1
ATOM 1219 C CA . PHE A 1 157 ? 19.234 5.421 0.140 1.00 91.62 157 PHE A CA 1
ATOM 1220 C C . PHE A 1 157 ? 17.986 6.240 -0.235 1.00 91.62 157 PHE A C 1
ATOM 1222 O O . PHE A 1 157 ? 16.947 6.134 0.407 1.00 91.62 157 PHE A O 1
ATOM 1229 N N . LEU A 1 158 ? 18.056 7.051 -1.297 1.00 91.00 158 LEU A N 1
ATOM 1230 C CA . LEU A 1 158 ? 16.910 7.859 -1.728 1.00 91.00 158 LEU A CA 1
ATOM 1231 C C . LEU A 1 158 ? 15.741 6.983 -2.199 1.00 91.00 158 LEU A C 1
ATOM 1233 O O . LEU A 1 158 ? 14.592 7.250 -1.859 1.00 91.00 158 LEU A O 1
ATOM 1237 N N . TRP A 1 159 ? 16.032 5.942 -2.980 1.00 89.75 159 TRP A N 1
ATOM 1238 C CA . TRP A 1 159 ? 15.007 5.030 -3.478 1.00 89.75 159 TRP A CA 1
ATOM 1239 C C . TRP A 1 159 ? 14.447 4.157 -2.361 1.00 89.75 159 TRP A C 1
ATOM 1241 O O . TRP A 1 159 ? 13.239 3.958 -2.319 1.00 89.75 159 TRP A O 1
ATOM 1251 N N . ASP A 1 160 ? 15.302 3.703 -1.448 1.00 92.88 160 ASP A N 1
ATOM 1252 C CA . ASP A 1 160 ? 14.923 3.001 -0.226 1.00 92.88 160 ASP A CA 1
ATOM 1253 C C . ASP A 1 160 ? 13.858 3.795 0.545 1.00 92.88 160 ASP A C 1
ATOM 1255 O O . ASP A 1 160 ? 12.736 3.321 0.703 1.00 92.88 160 ASP A O 1
ATOM 1259 N N . VAL A 1 161 ? 14.130 5.063 0.880 1.00 95.44 161 VAL A N 1
ATOM 1260 C CA . VAL A 1 161 ? 13.161 5.912 1.596 1.00 95.44 161 VAL A CA 1
ATOM 1261 C C . VAL A 1 161 ? 11.846 6.063 0.822 1.00 95.44 161 VAL A C 1
ATOM 1263 O O . VAL A 1 161 ? 10.773 5.976 1.417 1.00 95.44 161 VAL A O 1
ATOM 1266 N N . ILE A 1 162 ? 11.893 6.253 -0.501 1.00 93.69 162 ILE A N 1
ATOM 1267 C CA . ILE A 1 162 ? 10.679 6.386 -1.323 1.00 93.69 162 ILE A CA 1
ATOM 1268 C C . ILE A 1 162 ? 9.850 5.095 -1.298 1.00 93.69 162 ILE A C 1
ATOM 1270 O O . ILE A 1 162 ? 8.643 5.150 -1.044 1.00 93.69 162 ILE A O 1
ATOM 1274 N N . TYR A 1 163 ? 10.472 3.938 -1.533 1.00 93.88 163 TYR A N 1
ATOM 1275 C CA . TYR A 1 163 ? 9.785 2.645 -1.512 1.00 93.88 163 TYR A CA 1
ATOM 1276 C C . TYR A 1 163 ? 9.279 2.296 -0.109 1.00 93.88 163 TYR A C 1
ATOM 1278 O O . TYR A 1 163 ? 8.144 1.835 0.028 1.00 93.88 163 TYR A O 1
ATOM 1286 N N . ALA A 1 164 ? 10.052 2.610 0.932 1.00 96.12 164 ALA A N 1
ATOM 1287 C CA . ALA A 1 164 ? 9.646 2.476 2.323 1.00 96.12 164 ALA A CA 1
ATOM 1288 C C . ALA A 1 164 ? 8.400 3.325 2.633 1.00 96.12 164 ALA A C 1
ATOM 1290 O O . ALA A 1 164 ? 7.438 2.836 3.228 1.00 96.12 164 ALA A O 1
ATOM 1291 N N . CYS A 1 165 ? 8.361 4.580 2.175 1.00 96.88 165 CYS A N 1
ATOM 1292 C CA . CYS A 1 165 ? 7.199 5.450 2.339 1.00 96.88 165 CYS A CA 1
ATOM 1293 C C . CYS A 1 165 ? 5.965 4.916 1.597 1.00 96.88 165 CYS A C 1
ATOM 1295 O O . CYS A 1 165 ? 4.890 4.832 2.190 1.00 96.88 165 CYS A O 1
ATOM 1297 N N . ILE A 1 166 ? 6.097 4.526 0.324 1.00 96.19 166 ILE A N 1
ATOM 1298 C CA . ILE A 1 166 ? 4.969 4.025 -0.481 1.00 96.19 166 ILE A CA 1
ATOM 1299 C C . ILE A 1 166 ? 4.432 2.709 0.093 1.00 96.19 166 ILE A C 1
ATOM 1301 O O . ILE A 1 166 ? 3.225 2.575 0.307 1.00 96.19 166 ILE A O 1
ATOM 1305 N N . GLY A 1 167 ? 5.321 1.755 0.386 1.00 96.56 167 GLY A N 1
ATOM 1306 C CA . GLY A 1 167 ? 4.963 0.473 0.988 1.00 96.56 167 GLY A CA 1
ATOM 1307 C C . GLY A 1 167 ? 4.329 0.644 2.369 1.00 96.56 167 GLY A C 1
ATOM 1308 O O . GLY A 1 167 ? 3.313 0.015 2.665 1.00 96.56 167 GLY A O 1
ATOM 1309 N N . GLY A 1 168 ? 4.856 1.563 3.184 1.00 97.50 168 GLY A N 1
ATOM 1310 C CA . GLY A 1 168 ? 4.301 1.913 4.490 1.00 97.50 168 GLY A CA 1
ATOM 1311 C C . GLY A 1 168 ? 2.887 2.486 4.397 1.00 97.50 168 GLY A C 1
ATOM 1312 O O . GLY A 1 168 ? 2.001 2.052 5.134 1.00 97.50 168 GLY A O 1
ATOM 1313 N N . VAL A 1 169 ? 2.644 3.399 3.450 1.00 97.31 169 VAL A N 1
ATOM 1314 C CA . VAL A 1 169 ? 1.306 3.957 3.199 1.00 97.31 169 VAL A CA 1
ATOM 1315 C C . VAL A 1 169 ? 0.336 2.873 2.718 1.00 97.31 169 VAL A C 1
ATOM 1317 O O . VAL A 1 169 ? -0.773 2.797 3.242 1.00 97.31 169 VAL A O 1
ATOM 1320 N N . LEU A 1 170 ? 0.738 1.991 1.794 1.00 96.50 170 LEU A N 1
ATOM 1321 C CA . LEU A 1 170 ? -0.102 0.866 1.350 1.00 96.50 170 LEU A CA 1
ATOM 1322 C C . LEU A 1 170 ? -0.458 -0.080 2.502 1.00 96.50 170 LEU A C 1
ATOM 1324 O O . LEU A 1 170 ? -1.628 -0.427 2.666 1.00 96.50 170 LEU A O 1
ATOM 1328 N N . CYS A 1 171 ? 0.521 -0.452 3.329 1.00 97.56 171 CYS A N 1
ATOM 1329 C CA . CYS A 1 171 ? 0.300 -1.271 4.519 1.00 97.56 171 CYS A CA 1
ATOM 1330 C C . CYS A 1 171 ? -0.665 -0.598 5.499 1.00 97.56 171 CYS A C 1
ATOM 1332 O O . CYS A 1 171 ? -1.586 -1.246 5.994 1.00 97.56 171 CYS A O 1
ATOM 1334 N N . LEU A 1 172 ? -0.492 0.701 5.758 1.00 96.38 172 LEU A N 1
ATOM 1335 C CA . LEU A 1 172 ? -1.366 1.455 6.651 1.00 96.38 172 LEU A CA 1
ATOM 1336 C C . LEU A 1 172 ? -2.802 1.504 6.114 1.00 96.38 172 LEU A C 1
ATOM 1338 O O . LEU A 1 172 ? -3.737 1.198 6.851 1.00 96.38 172 LEU A O 1
ATOM 1342 N N . LEU A 1 173 ? -2.984 1.818 4.827 1.00 94.88 173 LEU A N 1
ATOM 1343 C CA . LEU A 1 173 ? -4.297 1.845 4.176 1.00 94.88 173 LEU A CA 1
ATOM 1344 C C . LEU A 1 173 ? -4.977 0.470 4.222 1.00 94.88 173 LEU A C 1
ATOM 1346 O O . LEU A 1 173 ? -6.164 0.376 4.540 1.00 94.88 173 LEU A O 1
ATOM 1350 N N . ALA A 1 174 ? -4.222 -0.601 3.974 1.00 96.00 174 ALA A N 1
ATOM 1351 C CA . ALA A 1 174 ? -4.712 -1.970 4.055 1.00 96.00 174 ALA A CA 1
ATOM 1352 C C . ALA A 1 174 ? -5.161 -2.354 5.474 1.00 96.00 174 ALA A C 1
ATOM 1354 O O . ALA A 1 174 ? -6.248 -2.909 5.657 1.00 96.00 174 ALA A O 1
ATOM 1355 N N . LEU A 1 175 ? -4.364 -2.009 6.490 1.00 95.62 175 LEU A N 1
ATOM 1356 C CA . LEU A 1 175 ? -4.717 -2.219 7.894 1.00 95.62 175 LEU A CA 1
ATOM 1357 C C . LEU A 1 175 ? -5.945 -1.400 8.292 1.00 95.62 175 LEU A C 1
ATOM 1359 O O . LEU A 1 175 ? -6.821 -1.926 8.975 1.00 95.62 175 LEU A O 1
ATOM 1363 N N . CYS A 1 176 ? -6.062 -0.155 7.825 1.00 92.62 176 CYS A N 1
ATOM 1364 C CA . CYS A 1 176 ? -7.262 0.654 8.022 1.00 92.62 176 CYS A CA 1
ATOM 1365 C C . CYS A 1 176 ? -8.496 -0.027 7.411 1.00 92.62 176 CYS A C 1
ATOM 1367 O O . CYS A 1 176 ? -9.513 -0.149 8.091 1.00 92.62 176 CYS A O 1
ATOM 1369 N N . MET A 1 177 ? -8.413 -0.530 6.173 1.00 92.31 177 MET A N 1
ATOM 1370 C CA . MET A 1 177 ? -9.519 -1.257 5.532 1.00 92.31 177 MET A CA 1
ATOM 1371 C C . MET A 1 177 ? -9.913 -2.526 6.303 1.00 92.31 177 MET A C 1
ATOM 1373 O O . MET A 1 177 ? -11.103 -2.747 6.540 1.00 92.31 177 MET A O 1
ATOM 1377 N N . LEU A 1 178 ? -8.934 -3.325 6.742 1.00 93.31 178 LEU A N 1
ATOM 1378 C CA . LEU A 1 178 ? -9.171 -4.524 7.553 1.00 93.31 178 LEU A CA 1
ATOM 1379 C C . LEU A 1 178 ? -9.792 -4.184 8.910 1.00 93.31 178 LEU A C 1
ATOM 1381 O O . LEU A 1 178 ? -10.748 -4.833 9.336 1.00 93.31 178 LEU A O 1
ATOM 1385 N N . PHE A 1 179 ? -9.287 -3.147 9.576 1.00 91.50 179 PHE A N 1
ATOM 1386 C CA . PHE A 1 179 ? -9.786 -2.706 10.874 1.00 91.50 179 PHE A CA 1
ATOM 1387 C C . PHE A 1 179 ? -11.246 -2.260 10.791 1.00 91.50 179 PHE A C 1
ATOM 1389 O O . PHE A 1 179 ? -12.068 -2.681 11.603 1.00 91.50 179 PHE A O 1
ATOM 1396 N N . LEU A 1 180 ? -11.608 -1.472 9.775 1.00 87.19 180 LEU A N 1
ATOM 1397 C CA . LEU A 1 180 ? -12.993 -1.039 9.563 1.00 87.19 180 LEU A CA 1
ATOM 1398 C C . LEU A 1 180 ? -13.919 -2.227 9.338 1.00 87.19 180 LEU A C 1
ATOM 1400 O O . LEU A 1 180 ? -15.007 -2.276 9.916 1.00 87.19 180 LEU A O 1
ATOM 1404 N N . GLN A 1 181 ? -13.474 -3.199 8.541 1.00 88.56 181 GLN A N 1
ATOM 1405 C CA . GLN A 1 181 ? -14.258 -4.392 8.276 1.00 88.56 181 GLN A CA 1
ATOM 1406 C C . GLN A 1 181 ? -14.433 -5.252 9.530 1.00 88.56 181 GLN A C 1
ATOM 1408 O O . GLN A 1 181 ? -15.516 -5.787 9.754 1.00 88.56 181 GLN A O 1
ATOM 1413 N N . TRP A 1 182 ? -13.409 -5.362 10.375 1.00 89.38 182 TRP A N 1
ATOM 1414 C CA . TRP A 1 182 ? -13.500 -6.147 11.604 1.00 89.38 182 TRP A CA 1
ATOM 1415 C C . TRP A 1 182 ? -14.310 -5.443 12.701 1.00 89.38 182 TRP A C 1
ATOM 1417 O O . TRP A 1 182 ? -15.008 -6.089 13.487 1.00 89.38 182 TRP A O 1
ATOM 1427 N N . CYS A 1 183 ? -14.266 -4.110 12.742 1.00 84.44 183 CYS A N 1
ATOM 1428 C CA . CYS A 1 183 ? -15.040 -3.309 13.683 1.00 84.44 183 CYS A CA 1
ATOM 1429 C C . CYS A 1 183 ? -16.515 -3.164 13.290 1.00 84.44 183 CYS A C 1
ATOM 1431 O O . CYS A 1 183 ? -17.347 -2.973 14.178 1.00 84.44 183 CYS A O 1
ATOM 1433 N N . ALA A 1 184 ? -16.865 -3.252 12.003 1.00 82.81 184 ALA A N 1
ATOM 1434 C CA . ALA A 1 184 ? -18.243 -3.071 11.544 1.00 82.81 184 ALA A CA 1
ATOM 1435 C C . ALA A 1 184 ? -19.250 -4.057 12.190 1.00 82.81 184 ALA A C 1
ATOM 1437 O O . ALA A 1 184 ? -20.250 -3.574 12.728 1.00 82.81 184 ALA A O 1
ATOM 1438 N N . PRO A 1 185 ? -18.988 -5.383 12.270 1.00 83.44 185 PRO A N 1
ATOM 1439 C CA . PRO A 1 185 ? -19.880 -6.334 12.941 1.00 83.44 185 PRO A CA 1
ATOM 1440 C C . PRO A 1 185 ? -20.056 -6.055 14.436 1.00 83.44 185 PRO A C 1
ATOM 1442 O O . PRO A 1 185 ? -21.146 -6.203 14.977 1.00 83.44 185 PRO A O 1
ATOM 1445 N N . ARG A 1 186 ? -18.987 -5.626 15.121 1.00 81.31 186 ARG A N 1
ATOM 1446 C CA . ARG A 1 186 ? -19.005 -5.423 16.579 1.00 81.31 186 ARG A CA 1
ATOM 1447 C C . ARG A 1 186 ? -19.726 -4.150 17.014 1.00 81.31 186 ARG A C 1
ATOM 1449 O O . ARG A 1 186 ? -20.079 -4.031 18.180 1.00 81.31 186 ARG A O 1
ATOM 1456 N N . CYS A 1 187 ? -19.928 -3.194 16.110 1.00 73.50 187 CYS A N 1
ATOM 1457 C CA . CYS A 1 187 ? -20.551 -1.911 16.437 1.00 73.50 187 CYS A CA 1
ATOM 1458 C C . CYS A 1 187 ? -22.035 -1.821 16.058 1.00 73.50 187 CYS A C 1
ATOM 1460 O O . CYS A 1 187 ? -22.616 -0.754 16.220 1.00 73.50 187 CYS A O 1
ATOM 1462 N N . GLY A 1 188 ? -22.644 -2.892 15.535 1.00 73.06 188 GLY A N 1
ATOM 1463 C CA . GLY A 1 188 ? -24.059 -2.890 15.142 1.00 73.06 188 GLY A CA 1
ATOM 1464 C C . GLY A 1 188 ? -24.387 -2.006 13.929 1.00 73.06 188 GLY A C 1
ATOM 1465 O O . GLY A 1 188 ? -25.546 -1.894 13.547 1.00 73.06 188 GLY A O 1
ATOM 1466 N N . CYS A 1 189 ? -23.388 -1.409 13.270 1.00 63.09 189 CYS A N 1
ATOM 1467 C CA . CYS A 1 189 ? -23.557 -0.569 12.078 1.00 63.09 189 CYS A CA 1
ATOM 1468 C C . CYS A 1 189 ? -23.686 -1.406 10.789 1.00 63.09 189 CYS A C 1
ATOM 1470 O O . CYS A 1 189 ? -23.114 -1.059 9.758 1.00 63.09 189 CYS A O 1
ATOM 1472 N N . GLN A 1 190 ? -24.395 -2.535 10.837 1.00 59.03 190 GLN A N 1
ATOM 1473 C CA . GLN A 1 190 ? -24.504 -3.476 9.714 1.00 59.03 190 GLN A CA 1
ATOM 1474 C C . GLN A 1 190 ? -25.489 -3.001 8.621 1.00 59.03 190 GLN A C 1
ATOM 1476 O O . GLN A 1 190 ? -25.614 -3.632 7.578 1.00 59.03 190 GLN A O 1
ATOM 1481 N N . GLY A 1 191 ? -26.180 -1.876 8.840 1.00 52.50 191 GLY A N 1
ATOM 1482 C CA . GLY A 1 191 ? -27.365 -1.487 8.072 1.00 52.50 191 GLY A CA 1
ATOM 1483 C C . GLY A 1 191 ? -27.157 -0.778 6.730 1.00 52.50 191 GLY A C 1
ATOM 1484 O O . GLY A 1 191 ? -28.156 -0.507 6.076 1.00 52.50 191 GLY A O 1
ATOM 1485 N N . GLN A 1 192 ? -25.932 -0.450 6.293 1.00 54.50 192 GLN A N 1
ATOM 1486 C CA . GLN A 1 192 ? -25.770 0.455 5.134 1.00 54.50 192 GLN A CA 1
ATOM 1487 C C . GLN A 1 192 ? -24.815 0.007 4.017 1.00 54.50 192 GLN A C 1
ATOM 1489 O O . GLN A 1 192 ? -24.664 0.731 3.039 1.00 54.50 192 GLN A O 1
ATOM 1494 N N . GLN A 1 193 ? -24.204 -1.182 4.097 1.00 53.72 193 GLN A N 1
ATOM 1495 C CA . GLN A 1 193 ? -23.288 -1.671 3.046 1.00 53.72 193 GLN A CA 1
ATOM 1496 C C . GLN A 1 193 ? -23.916 -2.621 2.008 1.00 53.72 193 GLN A C 1
ATOM 1498 O O . GLN A 1 193 ? -23.196 -3.137 1.163 1.00 53.72 193 GLN A O 1
ATOM 1503 N N . VAL A 1 194 ? -25.234 -2.850 2.025 1.00 49.56 194 VAL A N 1
ATOM 1504 C CA . VAL A 1 194 ? -25.875 -3.884 1.176 1.00 49.56 194 VAL A CA 1
ATOM 1505 C C . VAL A 1 194 ? -26.427 -3.341 -0.160 1.00 49.56 194 VAL A C 1
ATOM 1507 O O . VAL A 1 194 ? -26.925 -4.109 -0.970 1.00 49.56 194 VAL A O 1
ATOM 1510 N N . TYR A 1 195 ? -26.288 -2.046 -0.463 1.00 43.97 195 TYR A N 1
ATOM 1511 C CA . TYR A 1 195 ? -26.675 -1.491 -1.772 1.00 43.97 195 TYR A CA 1
ATOM 1512 C C . TYR A 1 195 ? -25.521 -0.726 -2.427 1.00 43.97 195 TYR A C 1
ATOM 1514 O O . TYR A 1 195 ? -25.483 0.502 -2.373 1.00 43.97 195 TYR A O 1
ATOM 1522 N N . ARG A 1 196 ? -24.572 -1.446 -3.032 1.00 45.94 196 ARG A N 1
ATOM 1523 C CA . ARG A 1 196 ? -23.775 -0.986 -4.181 1.00 45.94 196 A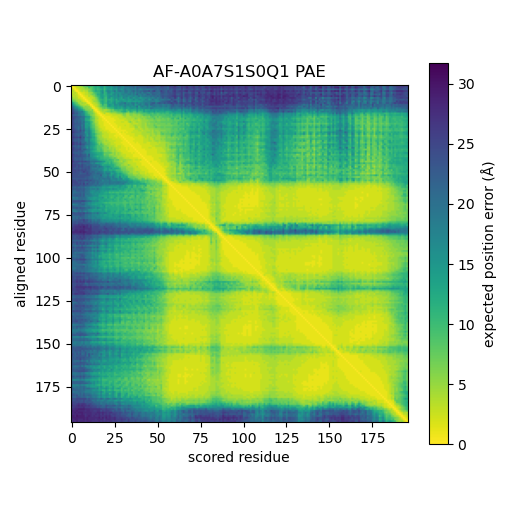RG A CA 1
ATOM 1524 C C . ARG A 1 196 ? -23.142 -2.167 -4.896 1.00 45.94 196 ARG A C 1
ATOM 1526 O O . ARG A 1 196 ? -22.486 -2.970 -4.199 1.00 45.94 196 ARG A O 1
#

Secondary structure (DSSP, 8-state):
----PPP----------HHHHHHHHHHHHHHHHHHHHHHHHHHHHHHHHHHHHHH-HHHHHHHHHHHHHHHHHHHHHHHHHHTTS---HHHHHHHHHHHHHHHHHHHHHS-HHHHHHTTTHHHHHHHH-HHHHSHHHHHHHHHHHHHHHHHS--SSHHHHHHHHHHHHHHHHHHHHHHHHHHHHHHTT-TTSSS--

=== Feature glossary ===
Legend for the data blocks above and below:

— What the protein is —

Sequence gives the chain of amino acids in standard one-letter code (A=alanine, C=cysteine, …, Y=tyrosine), read N→C. It is the only feature that is directly encoded by the gene; all structural features are derived from the folded form of this sequence.

The annotation block draws on four external resources. InterPro: which protein families and domains the sequence belongs to. GO: standardized terms for what the protein does, what process it participates in, and where in the cell it acts. CATH: which structural fold it has in the CATH hierarchy. Organism: the species of origin.

— Where its atoms are —

Atomic coordinates in PDBx/mmCIF format — the same representation the Protein Data Bank distributes. Each line of the _atom_site loop places one backbone atom in Cartesian space (units: ångströms, origin: arbitrary).

Six rendered views show the 3D structure from the faces of a cube — i.e. along ±x, ±y, ±z. Rendering representation is drawn randomly per protein from cartoon (secondary-structure ribbons), sticks (backbone bonds), or molecular surface; coloring is either N→C rainbow (blue at the N-terminus through red at the C-terminus) or one color per chain.

— Local backbone conformation —

DSSP 8-state secondary structure assigns each residue one of H (α-helix), G (3₁₀-helix), I (π-helix), E (extended β-strand), B (isolated β-bridge), T (hydrogen-bonded turn), S (bend), or '-' (coil). The assignment is computed from backbone hydrogen-bond geometry via the Kab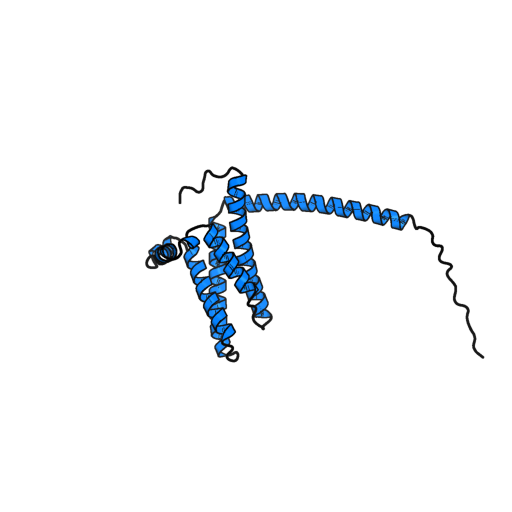sch–Sander algorithm.

P-SEA three-state annotation labels each residue as helix, strand, or coil based purely on the geometry of the Cα trace. It serves as a fallback when the full backbone (and thus DSSP) is unavailable.

φ (phi) and ψ (psi) are the two rotatable backbone dihedrals per residue: φ is the C(i-1)–N–Cα–C torsion, ψ is the N–Cα–C–N(i+1) torsion, both in degrees on (−180°, 180°]. α-helical residues cluster near (−60°, −45°); β-strand residues near (−120°, +130°). A Ramachandran plot is simply a scatter of (φ, ψ) for every residue.

— Global shape and packing —

Radius of gyration (Rg) is the root-mean-square distance of Cα atoms from their centroid — a single number for overall size and compactness. A globular domain of N residues has Rg ≈ 2.2·N^0.38 Å; an extended or disordered chain has a much larger Rg. The Cα contact count is the number of residue pairs whose Cα atoms are within 8 Å and are more than four positions apart in sequence — a standard proxy for tertiary packing density. The bounding box is the smallest axis-aligned box enclosing all Cα atoms.

Accessible surface area quantifies burial. A residue with SASA near zero is packed into the hydrophobic core; one with SASA >100 Å² sits on the surface. Computed here via the Shrake–Rupley numerical algorithm with a 1.4 Å probe.

The contact map is a binary N×N matrix image: pixel (i, j) is dark where Cα_i and Cα_j are within 8 Å and |i−j|>4. Because the |i−j|>4 filter removes local helical contacts, off-diagonal stripes parallel to the main diagonal indicate parallel β-sheets; stripes perpendicular to it indicate antiparallel β-sheets. The Ramachandran plot scatters every residue's (φ, ψ) pair against the sterically allowed regions. The PAE heatmap renders the predicted-aligned-error matrix.

— Structural neighborhood —

A 3Di character summarizes, for each residue, the relative orientation of the Cα frame of its nearest spatial neighbor. Because it encodes fold topology rather than chemistry, 3Di alignments detect remote structural similarity that sequence alignment misses.

Structural nearest neighbors (via Foldseek easy-search vs the PDB). Reported per hit: target PDB id, E-value, and alignment TM-score. A TM-score above ~0.5 is the conventional threshold for 'same fold'.

— Confidence and disorder —

For AlphaFold models, the B-factor field carries pLDDT — the model's own estimate of local accuracy on a 0–100 scale. Regions with pLDDT<50 should be treated as essentially unmodeled; they often correspond to intrinsically disordered segments.

B-factor (Debye–Waller factor) reflects atomic displacement in the crystal lattice. It is an experimental observable (units Å²), not a prediction; low values mean the atom is pinned down, high values mean it moves or is heterogeneous across the crystal.

Predicted Aligned Error (PAE) is an AlphaFold confidence matrix: entry (i, j) is the expected error in the position of residue j, i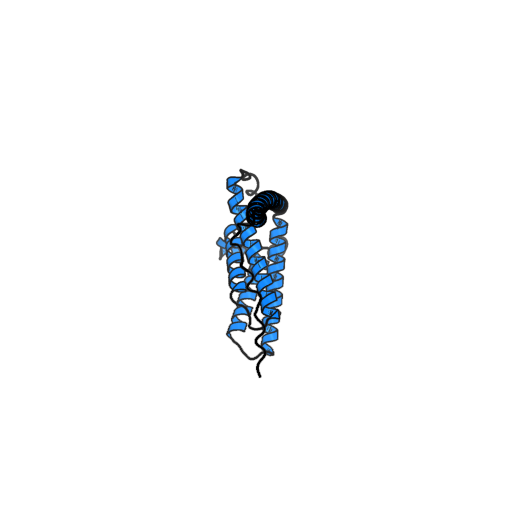n ångströms, when the prediction is superimposed on the true structure at residue i. Low PAE within a block of residues means that block is internally rigid and well-predicted; high PAE between two blocks means their relative placement is uncertain even if each block individually is confident.